Protein AF-A0A973T9I0-F1 (afdb_monomer_lite)

Radius of gyration: 31.75 Å; chains: 1; bounding box: 89×71×100 Å

Foldseek 3Di:
DDDDDDDDDDDPPPPPPPPPVPPPPPDDDVVLVLLLLLQLQLQVLLLVLVPHDLVVSLVSSVVSCVVSVHDDDDSVVSSVQSVCSNVSHGDRPDLVSNLVNCVVPNGNDDVSNVVSVVVVVVVVPDDPPPPDDDPVPPPDDPPPPPDDPPPPPCPDDPDDDDDDDDDDDDDDDDDDDDDDDDDDDDDDDDDDDD

Sequence (194 aa):
MSTDAGSLNQASGERLDMDPAQLDPGATDPAADEKVRLQLAIFEVTRDADGKGLGEIRDMLLAAFARHAVQPPPGTWVESVASSAFYGEPYIVDLSAAVAADAIVPAPNGEVRERLASHRQLQQEKLPAGIFPAPADWNLPGSEASRGSTRILSLARWEGGTVLAVAAVVTAVVVAVLAVRISRRPAAGSGSYS

pLDDT: mean 70.86, std 24.48, range [29.06, 98.56]

Structure (mmCIF, N/CA/C/O backbone):
data_AF-A0A973T9I0-F1
#
_entry.id   AF-A0A973T9I0-F1
#
loop_
_atom_site.group_PDB
_atom_site.id
_atom_site.type_symbol
_atom_site.label_atom_id
_atom_site.label_alt_id
_atom_site.label_comp_id
_atom_site.label_asym_id
_atom_site.label_entity_id
_atom_site.label_seq_id
_atom_site.pdbx_PDB_ins_code
_atom_site.Cartn_x
_atom_site.Cartn_y
_atom_site.Cartn_z
_atom_site.occupancy
_atom_site.B_iso_or_equiv
_atom_site.auth_seq_id
_atom_site.auth_comp_id
_atom_site.auth_asym_id
_atom_site.auth_atom_id
_atom_site.pdbx_PDB_model_num
ATOM 1 N N . MET A 1 1 ? 54.435 37.789 -15.805 1.00 35.38 1 MET A N 1
ATOM 2 C CA . MET A 1 1 ? 54.725 36.852 -16.911 1.00 35.38 1 MET A CA 1
ATOM 3 C C . MET A 1 1 ? 54.463 35.449 -16.383 1.00 35.38 1 MET A C 1
ATOM 5 O O . MET A 1 1 ? 54.792 35.208 -15.231 1.00 35.38 1 MET A O 1
ATOM 9 N N . SER A 1 2 ? 53.720 34.649 -17.151 1.00 39.56 2 SER A N 1
ATOM 10 C CA . SER A 1 2 ? 52.846 33.552 -16.708 1.00 39.56 2 SER A CA 1
ATOM 11 C C . SER A 1 2 ? 53.462 32.495 -15.794 1.00 39.56 2 SER A C 1
ATOM 13 O O . SER A 1 2 ? 54.568 32.019 -16.015 1.00 39.56 2 SER A O 1
ATOM 15 N N . THR A 1 3 ? 52.664 32.115 -14.800 1.00 44.94 3 THR A N 1
ATOM 16 C CA . THR A 1 3 ? 52.828 30.971 -13.907 1.00 44.94 3 THR A CA 1
ATOM 17 C C . THR A 1 3 ? 52.633 29.655 -14.654 1.00 44.94 3 THR A C 1
ATOM 19 O O . THR A 1 3 ? 51.600 29.451 -15.292 1.00 44.94 3 THR A O 1
ATOM 22 N N . ASP A 1 4 ? 53.616 28.772 -14.514 1.00 38.22 4 ASP A N 1
ATOM 23 C CA . ASP A 1 4 ? 53.556 27.353 -14.848 1.00 38.22 4 ASP A CA 1
ATOM 24 C C . ASP A 1 4 ? 52.548 26.648 -13.923 1.00 38.22 4 ASP A C 1
ATOM 26 O O . ASP A 1 4 ? 52.656 26.719 -12.697 1.00 38.22 4 ASP A O 1
ATOM 30 N N . ALA A 1 5 ? 51.547 25.992 -14.503 1.00 43.84 5 ALA A N 1
ATOM 31 C CA . ALA A 1 5 ? 50.650 25.085 -13.799 1.00 43.84 5 ALA A CA 1
ATOM 32 C C . ALA A 1 5 ? 50.192 24.004 -14.781 1.00 43.84 5 ALA A C 1
ATOM 34 O O . ALA A 1 5 ? 49.435 24.275 -15.709 1.00 43.84 5 ALA A O 1
ATOM 35 N N . GLY A 1 6 ? 50.659 22.774 -14.577 1.00 29.06 6 GLY A N 1
ATOM 36 C CA . GLY A 1 6 ? 50.385 21.671 -15.495 1.00 29.06 6 GLY A CA 1
ATOM 37 C C . GLY A 1 6 ? 50.691 20.306 -14.901 1.00 29.06 6 GLY A C 1
ATOM 38 O O . GLY A 1 6 ? 51.431 19.524 -15.481 1.00 29.06 6 GLY A O 1
ATOM 39 N N . SER A 1 7 ? 50.135 20.048 -13.718 1.00 37.91 7 SER A N 1
ATOM 40 C CA . SER A 1 7 ? 50.019 18.720 -13.112 1.00 37.91 7 SER A CA 1
ATOM 41 C C . SER A 1 7 ? 49.320 17.748 -14.072 1.00 37.91 7 SER A C 1
ATOM 43 O O . SER A 1 7 ? 48.154 17.951 -14.407 1.00 37.91 7 SER A O 1
ATOM 45 N N . LEU A 1 8 ? 50.005 16.683 -14.490 1.00 36.31 8 LEU A N 1
ATOM 46 C CA . LEU A 1 8 ? 49.388 15.500 -15.094 1.00 36.31 8 LEU A CA 1
ATOM 47 C C . LEU A 1 8 ? 49.883 14.269 -14.336 1.00 36.31 8 LEU A C 1
ATOM 49 O O . LEU A 1 8 ? 50.825 13.590 -14.737 1.00 36.31 8 LEU A O 1
ATOM 53 N N . ASN A 1 9 ? 49.231 14.001 -13.203 1.00 38.59 9 ASN A N 1
ATOM 54 C CA . ASN A 1 9 ? 49.275 12.684 -12.589 1.00 38.59 9 ASN A CA 1
ATOM 55 C C . ASN A 1 9 ? 48.572 11.689 -13.515 1.00 38.59 9 ASN A C 1
ATOM 57 O O . ASN A 1 9 ? 47.371 11.792 -13.772 1.00 38.59 9 ASN A O 1
ATOM 61 N N . GLN A 1 10 ? 49.349 10.712 -13.976 1.00 43.19 10 GLN A N 1
ATOM 62 C CA . GLN A 1 10 ? 48.865 9.403 -14.379 1.00 43.19 10 GLN A CA 1
ATOM 63 C C . GLN A 1 10 ? 47.928 8.849 -13.302 1.00 43.19 10 GLN A C 1
ATOM 65 O O . GLN A 1 10 ? 48.339 8.587 -12.175 1.00 43.19 10 GLN A O 1
ATOM 70 N N . ALA A 1 11 ? 46.679 8.619 -13.677 1.00 33.69 11 ALA A N 1
ATOM 71 C CA . ALA A 1 11 ? 45.829 7.641 -13.027 1.00 33.69 11 ALA A CA 1
ATOM 72 C C . ALA A 1 11 ? 45.145 6.858 -14.144 1.00 33.69 11 ALA A C 1
ATOM 74 O O . ALA A 1 11 ? 44.065 7.212 -14.618 1.00 33.69 11 ALA A O 1
ATOM 75 N N . SER A 1 12 ? 45.833 5.811 -14.598 1.00 42.06 12 SER A N 1
ATOM 76 C CA . SER A 1 12 ? 45.237 4.706 -15.339 1.00 42.06 12 SER A CA 1
ATOM 77 C C . SER A 1 12 ? 44.230 4.020 -14.416 1.00 42.06 12 SER A C 1
ATOM 79 O O . SER A 1 12 ? 44.552 3.069 -13.715 1.00 42.06 12 SER A O 1
ATOM 81 N N . GLY A 1 13 ? 43.023 4.573 -14.348 1.00 35.72 13 GLY A N 1
ATOM 82 C CA . GLY A 1 13 ? 41.856 3.873 -13.845 1.00 35.72 13 GLY A CA 1
ATOM 83 C C . GLY A 1 13 ? 41.290 3.072 -15.001 1.00 35.72 13 GLY A C 1
ATOM 84 O O . GLY A 1 13 ? 40.593 3.628 -15.848 1.00 35.72 13 GLY A O 1
ATOM 85 N N . GLU A 1 14 ? 41.647 1.795 -15.052 1.00 35.94 14 GLU A N 1
ATOM 86 C CA . GLU A 1 14 ? 40.997 0.775 -15.867 1.00 35.94 14 GLU A CA 1
ATOM 87 C C . GLU A 1 14 ? 39.484 0.870 -15.607 1.00 35.94 14 GLU A C 1
ATOM 89 O O . GLU A 1 14 ? 38.980 0.472 -14.555 1.00 35.94 14 GLU A O 1
ATOM 94 N N . ARG A 1 15 ? 38.750 1.522 -16.516 1.00 36.56 15 ARG A N 1
ATOM 95 C CA . ARG A 1 15 ? 37.292 1.448 -16.520 1.00 36.56 15 ARG A CA 1
ATOM 96 C C . ARG A 1 15 ? 36.981 0.051 -17.011 1.00 36.56 15 ARG A C 1
ATOM 98 O O . ARG A 1 15 ? 37.148 -0.225 -18.192 1.00 36.56 15 ARG A O 1
ATOM 105 N N . LEU A 1 16 ? 36.586 -0.818 -16.090 1.00 38.59 16 LEU A N 1
ATOM 106 C CA . LEU A 1 16 ? 35.910 -2.055 -16.437 1.00 38.59 16 LEU A CA 1
ATOM 107 C C . LEU A 1 16 ? 34.697 -1.659 -17.286 1.00 38.59 16 LEU A C 1
ATOM 109 O O . LEU A 1 16 ? 33.725 -1.109 -16.765 1.00 38.59 16 LEU A O 1
ATOM 113 N N . ASP A 1 17 ? 34.823 -1.855 -18.598 1.00 41.72 17 ASP A N 1
ATOM 114 C CA . ASP A 1 17 ? 33.715 -1.915 -19.544 1.00 41.72 17 ASP A CA 1
ATOM 115 C C . ASP A 1 17 ? 32.793 -3.024 -19.038 1.00 41.72 17 ASP A C 1
ATOM 117 O O . ASP A 1 17 ? 33.007 -4.213 -19.279 1.00 41.72 17 ASP A O 1
ATOM 121 N N . MET A 1 18 ? 31.823 -2.645 -18.211 1.00 44.91 18 MET A N 1
ATOM 122 C CA . MET A 1 18 ? 30.784 -3.556 -17.769 1.00 44.91 18 MET A CA 1
ATOM 123 C C . MET A 1 18 ? 29.826 -3.691 -18.946 1.00 44.91 18 MET A C 1
ATOM 125 O O . MET A 1 18 ? 29.048 -2.781 -19.234 1.00 44.91 18 MET A O 1
ATOM 129 N N . ASP A 1 19 ? 29.955 -4.802 -19.665 1.00 44.06 19 ASP A N 1
ATOM 130 C CA . ASP A 1 19 ? 29.064 -5.174 -20.754 1.00 44.06 19 ASP A CA 1
ATOM 131 C C . ASP A 1 19 ? 27.613 -5.208 -20.224 1.00 44.06 19 ASP A C 1
ATOM 133 O O . ASP A 1 19 ? 27.310 -6.008 -19.331 1.00 44.06 19 ASP A O 1
ATOM 137 N N . PRO A 1 20 ? 26.695 -4.360 -20.726 1.00 49.72 20 PRO A N 1
ATOM 138 C CA . PRO A 1 20 ? 25.297 -4.363 -20.297 1.00 49.72 20 PRO A CA 1
ATOM 139 C C . PRO A 1 20 ? 24.577 -5.683 -20.622 1.00 49.72 20 PRO A C 1
ATOM 141 O O . PRO A 1 20 ? 23.487 -5.917 -20.103 1.00 49.72 20 PRO A O 1
ATOM 144 N N . ALA A 1 21 ? 25.180 -6.567 -21.427 1.00 46.91 21 ALA A N 1
ATOM 145 C CA . ALA A 1 21 ? 24.699 -7.927 -21.654 1.00 46.91 21 ALA A CA 1
ATOM 146 C C . ALA A 1 21 ? 24.966 -8.896 -20.479 1.00 46.91 21 ALA A C 1
ATOM 148 O O . ALA A 1 21 ? 24.458 -10.016 -20.506 1.00 46.91 21 ALA A O 1
ATOM 149 N N . GLN A 1 22 ? 25.726 -8.492 -19.449 1.00 41.12 22 GLN A N 1
ATOM 150 C CA . GLN A 1 22 ? 25.970 -9.288 -18.233 1.00 41.12 22 GLN A CA 1
ATOM 151 C C . GLN A 1 22 ? 25.053 -8.945 -17.047 1.00 41.12 22 GLN A C 1
ATOM 153 O O . GLN A 1 22 ? 25.272 -9.454 -15.946 1.00 41.12 22 GLN A O 1
ATOM 158 N N . LEU A 1 23 ? 24.009 -8.126 -17.230 1.00 48.78 23 LEU A N 1
ATOM 159 C CA . LEU A 1 23 ? 22.917 -8.126 -16.256 1.00 48.78 23 LEU A CA 1
ATOM 160 C C . LEU A 1 23 ? 22.209 -9.480 -16.346 1.00 48.78 23 LEU A C 1
ATOM 162 O O . LEU A 1 23 ? 21.442 -9.718 -17.276 1.00 48.78 23 LEU A O 1
ATOM 166 N N . ASP A 1 24 ? 22.503 -10.365 -15.393 1.00 43.25 24 ASP A N 1
ATOM 167 C CA . ASP A 1 24 ? 21.808 -11.636 -15.234 1.00 43.25 24 ASP A CA 1
ATOM 168 C C . ASP A 1 24 ? 20.300 -11.354 -15.094 1.00 43.25 24 ASP A C 1
ATOM 170 O O . ASP A 1 24 ? 19.879 -10.764 -14.094 1.00 43.25 24 ASP A O 1
ATOM 174 N N . PRO A 1 25 ? 19.466 -11.740 -16.077 1.00 50.41 25 PRO A N 1
ATOM 175 C CA . PRO A 1 25 ? 18.025 -11.517 -16.016 1.00 50.41 25 PRO A CA 1
ATOM 176 C C . PRO A 1 25 ? 17.353 -12.322 -14.888 1.00 50.41 25 PRO A C 1
ATOM 178 O O . PRO A 1 25 ? 16.162 -12.136 -14.643 1.00 50.41 25 PRO A O 1
ATOM 181 N N . GLY A 1 26 ? 18.091 -13.219 -14.219 1.00 49.09 26 GLY A N 1
ATOM 182 C CA . GLY A 1 26 ? 17.667 -13.959 -13.033 1.00 49.09 26 GLY A CA 1
ATOM 183 C C . GLY A 1 26 ? 18.115 -13.361 -11.695 1.00 49.09 26 GLY A C 1
ATOM 184 O O . GLY A 1 26 ? 17.786 -13.935 -10.657 1.00 49.09 26 GLY A O 1
ATOM 185 N N . ALA A 1 27 ? 18.847 -12.241 -11.673 1.00 54.19 27 ALA A N 1
ATOM 186 C CA . ALA A 1 27 ? 19.226 -11.593 -10.421 1.00 54.19 27 ALA A CA 1
ATOM 187 C C . ALA A 1 27 ? 17.991 -10.960 -9.753 1.00 54.19 27 ALA A C 1
ATOM 189 O O . ALA A 1 27 ? 17.475 -9.939 -10.206 1.00 54.19 27 ALA A O 1
ATOM 190 N N . THR A 1 28 ? 17.514 -11.569 -8.665 1.00 60.22 28 THR A N 1
ATOM 191 C CA . THR A 1 28 ? 16.446 -11.006 -7.832 1.00 60.22 28 THR A CA 1
ATOM 192 C C . THR A 1 28 ? 16.905 -9.675 -7.240 1.00 60.22 28 THR A C 1
ATOM 194 O O . THR A 1 28 ? 17.832 -9.643 -6.431 1.00 60.22 28 THR A O 1
ATOM 197 N N . ASP A 1 29 ? 16.261 -8.576 -7.638 1.00 70.31 29 ASP A N 1
ATOM 198 C CA . ASP A 1 29 ? 16.483 -7.263 -7.035 1.00 70.31 29 ASP A CA 1
ATOM 199 C C . ASP A 1 29 ? 15.892 -7.256 -5.611 1.00 70.31 29 ASP A C 1
ATOM 201 O O . ASP A 1 29 ? 14.666 -7.289 -5.459 1.00 70.31 29 ASP A O 1
ATOM 205 N N . PRO A 1 30 ? 16.717 -7.188 -4.548 1.00 73.62 30 PRO A N 1
ATOM 206 C CA . PRO A 1 30 ? 16.213 -7.182 -3.176 1.00 73.62 30 PRO A CA 1
ATOM 207 C C . PRO A 1 30 ? 15.294 -5.983 -2.893 1.00 73.62 30 PRO A C 1
ATOM 209 O O . PRO A 1 30 ? 14.409 -6.077 -2.037 1.00 73.62 30 PRO A O 1
ATOM 212 N N . ALA A 1 31 ? 15.455 -4.872 -3.623 1.00 79.94 31 ALA A N 1
ATOM 213 C CA . ALA A 1 31 ? 14.571 -3.718 -3.508 1.00 79.94 31 ALA A CA 1
ATOM 214 C C . ALA A 1 31 ? 13.191 -3.984 -4.132 1.00 79.94 31 ALA A C 1
ATOM 216 O O . ALA A 1 31 ? 12.190 -3.433 -3.666 1.00 79.94 31 ALA A O 1
ATOM 217 N N . ALA A 1 32 ? 13.101 -4.840 -5.156 1.00 84.06 32 ALA A N 1
ATOM 218 C CA . ALA A 1 32 ? 11.825 -5.269 -5.721 1.00 84.06 32 ALA A CA 1
ATOM 219 C C . ALA A 1 32 ? 11.047 -6.134 -4.719 1.00 84.06 32 ALA A C 1
ATOM 221 O O . ALA A 1 32 ? 9.858 -5.896 -4.500 1.00 84.06 32 ALA A O 1
ATOM 222 N N . ASP A 1 33 ? 11.727 -7.054 -4.032 1.00 90.75 33 ASP A N 1
ATOM 223 C CA . ASP A 1 33 ? 11.107 -7.893 -3.002 1.00 90.75 33 ASP A CA 1
ATOM 224 C C . ASP A 1 33 ? 10.593 -7.067 -1.814 1.00 90.75 33 ASP A C 1
ATOM 226 O O . ASP A 1 33 ? 9.514 -7.332 -1.279 1.00 90.75 33 ASP A O 1
ATOM 230 N N . GLU A 1 34 ? 11.338 -6.039 -1.396 1.00 94.06 34 GLU A N 1
ATOM 231 C CA . GLU A 1 34 ? 10.881 -5.115 -0.355 1.00 94.06 34 GLU A CA 1
ATOM 232 C C . GLU A 1 34 ? 9.633 -4.337 -0.786 1.00 94.06 34 GLU A C 1
ATOM 234 O O . GLU A 1 34 ? 8.681 -4.235 -0.010 1.00 94.06 34 GLU A O 1
ATOM 239 N N . LYS A 1 35 ? 9.578 -3.858 -2.037 1.00 95.12 35 LYS A N 1
ATOM 240 C CA . LYS A 1 35 ? 8.388 -3.182 -2.578 1.00 95.12 35 LYS A CA 1
ATOM 241 C C . LYS A 1 35 ? 7.164 -4.095 -2.598 1.00 95.12 35 LYS A C 1
ATOM 243 O O . LYS A 1 35 ? 6.071 -3.626 -2.292 1.00 95.12 35 LYS A O 1
ATOM 248 N N . VAL A 1 36 ? 7.326 -5.383 -2.914 1.00 96.62 36 VAL A N 1
ATOM 249 C CA . VAL A 1 36 ? 6.223 -6.360 -2.860 1.00 96.62 36 VAL A CA 1
ATOM 250 C C . VAL A 1 36 ? 5.714 -6.520 -1.429 1.00 96.62 36 VAL A C 1
ATOM 252 O O . VAL A 1 36 ? 4.509 -6.435 -1.199 1.00 96.62 36 VAL A O 1
ATOM 255 N N . ARG A 1 37 ? 6.612 -6.682 -0.449 1.00 97.19 37 ARG A N 1
ATOM 256 C CA . ARG A 1 37 ? 6.236 -6.778 0.974 1.00 97.19 37 ARG A CA 1
ATOM 257 C C . ARG A 1 37 ? 5.547 -5.509 1.479 1.00 97.19 37 ARG A C 1
ATOM 259 O O . ARG A 1 37 ? 4.542 -5.594 2.182 1.00 97.19 37 ARG A O 1
ATOM 266 N N . LEU A 1 38 ? 6.034 -4.337 1.071 1.00 97.31 38 LEU A N 1
ATOM 267 C CA . LEU A 1 38 ? 5.397 -3.058 1.379 1.00 97.31 38 LEU A CA 1
ATOM 268 C C . LEU A 1 38 ? 3.985 -2.989 0.781 1.00 97.31 38 LEU A C 1
ATOM 270 O O . LEU A 1 38 ? 3.038 -2.610 1.467 1.00 97.31 38 LEU A O 1
ATOM 274 N N . GLN A 1 39 ? 3.822 -3.403 -0.474 1.00 97.62 39 GLN A N 1
ATOM 275 C CA . GLN A 1 39 ? 2.532 -3.393 -1.155 1.00 97.62 39 GLN A CA 1
ATOM 276 C C . GLN A 1 39 ? 1.526 -4.376 -0.539 1.00 97.62 39 GLN A C 1
ATOM 278 O O . GLN A 1 39 ? 0.344 -4.044 -0.432 1.00 97.62 39 GLN A O 1
ATOM 283 N N . LEU A 1 40 ? 1.986 -5.544 -0.079 1.00 97.75 40 LEU A N 1
ATOM 284 C CA . LEU A 1 40 ? 1.166 -6.509 0.659 1.00 97.75 40 LEU A CA 1
ATOM 285 C C . LEU A 1 40 ? 0.620 -5.914 1.956 1.00 97.75 40 LEU A C 1
ATOM 287 O O . LEU A 1 40 ? -0.581 -6.008 2.208 1.00 97.75 40 LEU A O 1
ATOM 291 N N . ALA A 1 41 ? 1.475 -5.249 2.736 1.00 97.88 41 ALA A N 1
ATOM 292 C CA . ALA A 1 41 ? 1.062 -4.579 3.965 1.00 97.88 41 ALA A CA 1
ATOM 293 C C . ALA A 1 41 ? -0.027 -3.521 3.704 1.00 97.88 41 ALA A C 1
ATOM 295 O O . ALA A 1 41 ? -1.004 -3.435 4.445 1.00 97.88 41 ALA A O 1
ATOM 296 N N . ILE A 1 42 ? 0.099 -2.751 2.617 1.00 97.75 42 ILE A N 1
ATOM 297 C CA . ILE A 1 42 ? -0.902 -1.746 2.229 1.00 97.75 42 ILE A CA 1
ATOM 298 C C . ILE A 1 42 ? -2.218 -2.407 1.813 1.00 97.75 42 ILE A C 1
ATOM 300 O O . ILE A 1 42 ? -3.282 -1.947 2.223 1.00 97.75 42 ILE A O 1
ATOM 304 N N . PHE A 1 43 ? -2.173 -3.479 1.017 1.00 97.62 43 PHE A N 1
ATOM 305 C CA . PHE A 1 43 ? -3.377 -4.203 0.594 1.00 97.62 43 PHE A CA 1
ATOM 306 C C . PHE A 1 43 ? -4.121 -4.822 1.775 1.00 97.62 43 PHE A C 1
ATOM 308 O O . PHE A 1 43 ? -5.348 -4.777 1.808 1.00 97.62 43 PHE A O 1
ATOM 315 N N . GLU A 1 44 ? -3.388 -5.386 2.736 1.00 96.50 44 GLU A N 1
ATOM 316 C CA . GLU A 1 44 ? -3.939 -5.923 3.979 1.00 96.50 44 GLU A CA 1
ATOM 317 C C . GLU A 1 44 ? -4.678 -4.839 4.763 1.00 96.50 44 GLU A C 1
ATOM 319 O O . GLU A 1 44 ? -5.873 -4.969 5.009 1.00 96.50 44 GLU A O 1
ATOM 324 N N . VAL A 1 45 ? -4.008 -3.725 5.064 1.00 97.81 45 VAL A N 1
ATOM 325 C CA . VAL A 1 45 ? -4.616 -2.672 5.884 1.00 97.81 45 VAL A CA 1
ATOM 326 C C . VAL A 1 45 ? -5.755 -1.964 5.166 1.00 97.81 45 VAL A C 1
ATOM 328 O O . VAL A 1 45 ? -6.763 -1.674 5.794 1.00 97.81 45 VAL A O 1
ATOM 331 N N . THR A 1 46 ? -5.648 -1.731 3.857 1.00 97.50 46 THR A N 1
ATOM 332 C CA . THR A 1 46 ? -6.733 -1.103 3.083 1.00 97.50 46 THR A CA 1
ATOM 333 C C . THR A 1 46 ? -8.005 -1.949 3.104 1.00 97.50 46 THR A C 1
ATOM 335 O O . THR A 1 46 ? -9.101 -1.402 3.147 1.00 97.50 46 THR A O 1
ATOM 338 N N . ARG A 1 47 ? -7.880 -3.282 3.103 1.00 95.94 47 ARG A N 1
ATOM 339 C CA . ARG A 1 47 ? -9.036 -4.183 3.213 1.00 95.94 47 ARG A CA 1
ATOM 340 C C . ARG A 1 47 ? -9.739 -4.050 4.559 1.00 95.94 47 ARG A C 1
ATOM 342 O O . ARG A 1 47 ? -10.963 -4.089 4.611 1.00 95.94 47 ARG A O 1
ATOM 349 N N . ASP A 1 48 ? -8.958 -3.878 5.617 1.00 96.44 48 ASP A N 1
ATOM 350 C CA . ASP A 1 48 ? -9.447 -3.848 6.993 1.00 96.44 48 ASP A CA 1
ATOM 351 C C . ASP A 1 48 ? -9.718 -2.413 7.495 1.00 96.44 48 ASP A C 1
ATOM 353 O O . ASP A 1 48 ? -10.056 -2.218 8.664 1.00 96.44 48 ASP A O 1
ATOM 357 N N . ALA A 1 49 ? -9.560 -1.406 6.627 1.00 96.75 49 ALA A N 1
ATOM 358 C CA . ALA A 1 49 ? -9.703 0.013 6.955 1.00 96.75 49 ALA A CA 1
ATOM 359 C C . ALA A 1 49 ? -11.163 0.485 7.043 1.00 96.75 49 ALA A C 1
ATOM 361 O O . ALA A 1 49 ? -11.415 1.574 7.562 1.00 96.75 49 ALA A O 1
ATOM 362 N N . ASP A 1 50 ? -12.126 -0.305 6.559 1.00 94.81 50 ASP A N 1
ATOM 363 C CA . ASP A 1 50 ? -13.534 0.088 6.579 1.00 94.81 50 ASP A CA 1
ATOM 364 C C . ASP A 1 50 ? -14.032 0.338 8.014 1.00 94.81 50 ASP A C 1
ATOM 366 O O . ASP A 1 50 ? -13.808 -0.448 8.939 1.00 94.81 50 ASP A O 1
ATOM 370 N N . GLY A 1 51 ? -14.678 1.488 8.211 1.00 95.12 51 GLY A N 1
ATOM 371 C CA . GLY A 1 51 ? -15.130 1.956 9.522 1.00 95.12 51 GLY A CA 1
ATOM 372 C C . GLY A 1 51 ? -14.020 2.348 10.509 1.00 95.12 51 GLY A C 1
ATOM 373 O O . GLY A 1 51 ? -14.332 2.640 11.667 1.00 95.12 51 GLY A O 1
ATOM 374 N N . LYS A 1 52 ? -12.743 2.372 10.099 1.00 98.00 52 LYS A N 1
ATOM 375 C CA . LYS A 1 52 ? -11.607 2.754 10.954 1.00 98.00 52 LYS A CA 1
ATOM 376 C C . LYS A 1 52 ? -11.285 4.243 10.852 1.00 98.00 52 LYS A C 1
ATOM 378 O O . LYS A 1 52 ? -11.427 4.868 9.805 1.00 98.00 52 LYS A O 1
ATOM 383 N N . GLY A 1 53 ? -10.816 4.830 11.954 1.00 97.75 53 GLY A N 1
ATOM 384 C CA . GLY A 1 53 ? -10.311 6.208 11.955 1.00 97.75 53 GLY A CA 1
ATOM 385 C C . GLY A 1 53 ? -8.887 6.300 11.394 1.00 97.75 53 GLY A C 1
ATOM 386 O O . GLY A 1 53 ? -8.116 5.354 11.517 1.00 97.75 53 GLY A O 1
ATOM 387 N N . LEU A 1 54 ? -8.489 7.462 10.856 1.00 97.88 54 LEU A N 1
ATOM 388 C CA . LEU A 1 54 ? -7.148 7.672 10.274 1.00 97.88 54 LEU A CA 1
ATOM 389 C C . LEU A 1 54 ? -5.994 7.276 11.210 1.00 97.88 54 LEU A C 1
ATOM 391 O O . LEU A 1 54 ? -5.044 6.629 10.777 1.00 97.88 54 LEU A O 1
ATOM 395 N N . GLY A 1 55 ? -6.087 7.630 12.497 1.00 97.75 55 GLY A N 1
ATOM 396 C CA . GLY A 1 55 ? -5.070 7.260 13.486 1.00 97.75 55 GLY A CA 1
ATOM 397 C C . GLY A 1 55 ? -4.957 5.746 13.685 1.00 97.75 55 GLY A C 1
ATOM 398 O O . GLY A 1 55 ? -3.852 5.223 13.764 1.00 97.75 55 GLY A O 1
ATOM 399 N N . GLU A 1 56 ? -6.088 5.037 13.681 1.00 98.38 56 GLU A N 1
ATOM 400 C CA . GLU A 1 56 ? -6.120 3.576 13.791 1.00 98.38 56 GLU A CA 1
ATOM 401 C C . GLU A 1 56 ? -5.549 2.917 12.530 1.00 98.38 56 GLU A C 1
ATOM 403 O O . GLU A 1 56 ? -4.718 2.020 12.632 1.00 98.38 56 GLU A O 1
ATOM 408 N N . ILE A 1 57 ? -5.907 3.419 11.343 1.00 98.56 57 ILE A N 1
ATOM 409 C CA . ILE A 1 57 ? -5.363 2.943 10.062 1.00 98.56 57 ILE A CA 1
ATOM 410 C C . ILE A 1 57 ? -3.842 3.129 10.019 1.00 98.56 57 ILE A C 1
ATOM 412 O O . ILE A 1 57 ? -3.117 2.231 9.592 1.00 98.56 57 ILE A O 1
ATOM 416 N N . ARG A 1 58 ? -3.330 4.268 10.494 1.00 98.31 58 ARG A N 1
ATOM 417 C CA . ARG A 1 58 ? -1.887 4.509 10.583 1.00 98.31 58 ARG A CA 1
ATOM 418 C C . ARG A 1 58 ? -1.196 3.496 11.493 1.00 98.31 58 ARG A C 1
ATOM 420 O O . ARG A 1 58 ? -0.163 2.945 11.115 1.00 98.31 58 ARG A O 1
ATOM 427 N N . ASP A 1 59 ? -1.756 3.233 12.668 1.00 98.25 59 ASP A N 1
ATOM 428 C CA . ASP A 1 59 ? -1.183 2.272 13.611 1.00 98.25 59 ASP A CA 1
ATOM 429 C C . ASP A 1 59 ? -1.235 0.841 13.037 1.00 98.25 59 ASP A C 1
ATOM 431 O O . ASP A 1 59 ? -0.270 0.080 13.159 1.00 98.25 59 ASP A O 1
ATOM 435 N N . MET A 1 60 ? -2.308 0.499 12.312 1.00 98.38 60 MET A N 1
ATOM 436 C CA . MET A 1 60 ? -2.426 -0.750 11.553 1.00 98.38 60 MET A CA 1
ATOM 437 C C . MET A 1 60 ? -1.361 -0.867 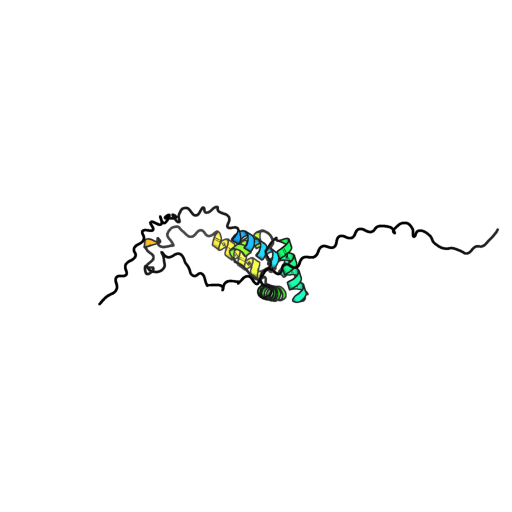10.454 1.00 98.38 60 MET A C 1
ATOM 439 O O . MET A 1 60 ? -0.764 -1.937 10.321 1.00 98.38 60 MET A O 1
ATOM 443 N N . LEU A 1 61 ? -1.078 0.208 9.706 1.00 98.19 61 LEU A N 1
ATOM 444 C CA . LEU A 1 61 ? -0.013 0.251 8.693 1.00 98.19 61 LEU A CA 1
ATOM 445 C C . LEU A 1 61 ? 1.359 -0.004 9.313 1.00 98.19 61 LEU A C 1
ATOM 447 O O . LEU A 1 61 ? 2.084 -0.873 8.836 1.00 98.19 61 LEU A O 1
ATOM 451 N N . LEU A 1 62 ? 1.703 0.687 10.402 1.00 98.06 62 LEU A N 1
ATOM 452 C CA . LEU A 1 62 ? 2.984 0.488 11.087 1.00 98.06 62 LEU A CA 1
ATOM 453 C C . LEU A 1 62 ? 3.133 -0.948 11.606 1.00 98.06 62 LEU A C 1
ATOM 455 O O . LEU A 1 62 ? 4.190 -1.564 11.445 1.00 98.06 62 LEU A O 1
ATOM 459 N N . ALA A 1 63 ? 2.062 -1.509 12.173 1.00 98.12 63 ALA A N 1
ATOM 460 C CA . ALA A 1 63 ? 2.041 -2.900 12.604 1.00 98.12 63 ALA A CA 1
ATOM 461 C C . ALA A 1 63 ? 2.183 -3.873 11.419 1.00 98.12 63 ALA A C 1
ATOM 463 O O . ALA A 1 63 ? 2.884 -4.877 11.539 1.00 98.12 63 ALA A O 1
ATOM 464 N N . ALA A 1 64 ? 1.546 -3.593 10.279 1.00 97.44 64 ALA A N 1
ATOM 465 C CA . ALA A 1 64 ? 1.655 -4.409 9.072 1.00 97.44 64 ALA A CA 1
ATOM 466 C C . ALA A 1 64 ? 3.068 -4.353 8.474 1.00 97.44 64 ALA A C 1
ATOM 468 O O . ALA A 1 64 ? 3.633 -5.400 8.167 1.00 97.44 64 ALA A O 1
ATOM 469 N N . PHE A 1 65 ? 3.688 -3.173 8.391 1.00 97.12 65 PHE A N 1
ATOM 470 C CA . PHE A 1 65 ? 5.073 -3.038 7.926 1.00 97.12 65 PHE A CA 1
ATOM 471 C C . PHE A 1 65 ? 6.037 -3.867 8.782 1.00 97.12 65 PHE A C 1
ATOM 473 O O . PHE A 1 65 ? 6.864 -4.594 8.236 1.00 97.12 65 PHE A O 1
ATOM 480 N N . ALA A 1 66 ? 5.866 -3.857 10.107 1.00 97.00 66 ALA A N 1
ATOM 481 C CA . ALA A 1 66 ? 6.656 -4.696 11.003 1.00 97.00 66 ALA A CA 1
ATOM 482 C C . ALA A 1 66 ? 6.433 -6.204 10.762 1.00 97.00 66 ALA A C 1
ATOM 484 O O . ALA A 1 66 ? 7.401 -6.962 10.724 1.00 97.00 66 ALA A O 1
ATOM 485 N N . ARG A 1 67 ? 5.181 -6.649 10.552 1.00 96.94 67 ARG A N 1
ATOM 486 C CA . ARG A 1 67 ? 4.862 -8.060 10.240 1.00 96.94 67 ARG A CA 1
ATOM 487 C C . ARG A 1 67 ? 5.499 -8.532 8.935 1.00 96.94 67 ARG A C 1
ATOM 489 O O . ARG A 1 67 ? 5.972 -9.661 8.864 1.00 96.94 67 ARG A O 1
ATOM 496 N N . HIS A 1 68 ? 5.530 -7.663 7.928 1.00 95.25 68 HIS A N 1
ATOM 497 C CA . HIS A 1 68 ? 6.117 -7.944 6.615 1.00 95.25 68 HIS A CA 1
ATOM 498 C C . HIS A 1 68 ? 7.626 -7.647 6.552 1.00 95.25 68 HIS A C 1
ATOM 500 O O . HIS A 1 68 ? 8.206 -7.669 5.468 1.00 95.25 68 HIS A O 1
ATOM 506 N N . ALA A 1 69 ? 8.277 -7.387 7.695 1.00 95.38 69 ALA A N 1
ATOM 507 C CA . ALA A 1 69 ? 9.704 -7.062 7.790 1.00 95.38 69 ALA A CA 1
ATOM 508 C C . ALA A 1 69 ? 10.134 -5.932 6.830 1.00 95.38 69 ALA A C 1
ATOM 510 O O . ALA A 1 69 ? 11.188 -5.996 6.194 1.00 95.38 69 ALA A O 1
ATOM 511 N N . VAL A 1 70 ? 9.290 -4.907 6.707 1.00 94.19 70 VAL A N 1
ATOM 512 C CA . VAL A 1 70 ? 9.547 -3.697 5.924 1.00 94.19 70 VAL A CA 1
ATOM 513 C C . VAL A 1 70 ? 10.008 -2.598 6.869 1.00 94.19 70 VAL A C 1
ATOM 515 O O . VAL A 1 70 ? 9.396 -2.376 7.918 1.00 94.19 70 VAL A O 1
ATOM 518 N N . GLN A 1 71 ? 11.078 -1.892 6.504 1.00 91.25 71 GLN A N 1
ATOM 519 C CA . GLN A 1 71 ? 11.513 -0.735 7.275 1.00 91.25 71 GLN A CA 1
ATOM 520 C C . GLN A 1 71 ? 10.408 0.336 7.221 1.00 91.25 71 GLN A C 1
ATOM 522 O O . GLN A 1 71 ? 9.988 0.706 6.123 1.00 91.25 71 GLN A O 1
ATOM 527 N N . PRO A 1 72 ? 9.916 0.850 8.366 1.00 88.12 72 PRO A N 1
ATOM 528 C CA . PRO A 1 72 ? 8.844 1.835 8.376 1.00 88.12 72 PRO A CA 1
ATOM 529 C C . PRO A 1 72 ? 9.212 3.065 7.531 1.00 88.12 72 PRO A C 1
ATOM 531 O O . PRO A 1 72 ? 10.229 3.713 7.812 1.00 88.12 72 PRO A O 1
ATOM 534 N N . PRO A 1 73 ? 8.390 3.405 6.520 1.00 93.38 73 PRO A N 1
ATOM 535 C CA . PRO A 1 73 ? 8.574 4.615 5.731 1.00 93.38 73 PRO A CA 1
ATOM 536 C C . PRO A 1 73 ? 8.422 5.888 6.583 1.00 93.38 73 PRO A C 1
ATOM 538 O O . PRO A 1 73 ? 7.908 5.831 7.705 1.00 93.38 73 PRO A O 1
ATOM 541 N N . PRO A 1 74 ? 8.816 7.065 6.060 1.00 96.12 74 PRO A N 1
ATOM 542 C CA . PRO A 1 74 ? 8.622 8.334 6.755 1.00 96.12 74 PRO A CA 1
ATOM 543 C C . PRO A 1 74 ? 7.163 8.539 7.173 1.00 96.12 74 PRO A C 1
ATOM 545 O O . PRO A 1 74 ? 6.252 8.302 6.381 1.00 96.12 74 PRO A O 1
ATOM 548 N N . GLY A 1 75 ? 6.934 9.040 8.391 1.00 94.50 75 GLY A N 1
ATOM 549 C CA . GLY A 1 75 ? 5.583 9.177 8.948 1.00 94.50 75 GLY A CA 1
ATOM 550 C C . GLY A 1 75 ? 4.623 9.957 8.046 1.00 94.50 75 GLY A C 1
ATOM 551 O O . GLY A 1 75 ? 3.498 9.526 7.841 1.00 94.50 75 GLY A O 1
ATOM 552 N N . THR A 1 76 ? 5.084 11.036 7.408 1.00 95.69 76 THR A N 1
ATOM 553 C CA . THR A 1 76 ? 4.279 11.831 6.459 1.00 95.69 76 THR A CA 1
ATOM 554 C C . THR A 1 76 ? 3.798 11.033 5.245 1.00 95.69 76 THR A C 1
ATOM 556 O O . THR A 1 76 ? 2.698 11.263 4.741 1.00 95.69 76 THR A O 1
ATOM 559 N N . TRP A 1 77 ? 4.600 10.073 4.781 1.00 97.25 77 TRP A N 1
ATOM 560 C CA . TRP A 1 77 ? 4.193 9.152 3.728 1.00 97.25 77 TRP A CA 1
ATOM 561 C C . TRP A 1 77 ? 3.150 8.161 4.250 1.00 97.25 77 TRP A C 1
ATOM 563 O O . TRP A 1 77 ? 2.134 7.952 3.593 1.00 97.25 77 TRP A O 1
ATOM 573 N N . VAL A 1 78 ? 3.333 7.627 5.464 1.00 97.88 78 VAL A N 1
ATOM 574 C CA . VAL A 1 78 ? 2.354 6.724 6.096 1.00 97.88 78 VAL A CA 1
ATOM 575 C C . VAL A 1 78 ? 1.000 7.412 6.288 1.00 97.88 78 VAL A C 1
ATOM 577 O O . VAL A 1 78 ? -0.021 6.794 6.018 1.00 97.88 78 VAL A O 1
ATOM 580 N N . GLU A 1 79 ? 0.970 8.695 6.661 1.00 97.69 79 GLU A N 1
ATOM 581 C CA . GLU A 1 79 ? -0.276 9.478 6.738 1.00 97.69 79 GLU A CA 1
ATOM 582 C C . GLU A 1 79 ? -0.984 9.570 5.370 1.00 97.69 79 GLU A C 1
ATOM 584 O O . GLU A 1 79 ? -2.208 9.488 5.285 1.00 97.69 79 GLU A O 1
ATOM 589 N N . SER A 1 80 ? -0.222 9.681 4.276 1.00 97.44 80 SER A N 1
ATOM 590 C CA . SER A 1 80 ? -0.778 9.715 2.912 1.00 97.44 80 SER A CA 1
ATOM 591 C C . SER A 1 80 ? -1.380 8.363 2.510 1.00 97.44 80 SER A C 1
ATOM 593 O O . SER A 1 80 ? -2.459 8.303 1.913 1.00 97.44 80 SER A O 1
ATOM 595 N N . VAL A 1 81 ? -0.714 7.266 2.881 1.00 97.75 81 VAL A N 1
ATOM 596 C CA . VAL A 1 81 ? -1.231 5.905 2.680 1.00 97.75 81 VAL A CA 1
ATOM 597 C C . VAL A 1 81 ? -2.466 5.656 3.540 1.00 97.75 81 VAL A C 1
ATOM 599 O O . VAL A 1 81 ? -3.447 5.116 3.038 1.00 97.75 81 VAL A O 1
ATOM 602 N N . ALA A 1 82 ? -2.456 6.095 4.800 1.00 98.00 82 ALA A N 1
ATOM 603 C CA . ALA A 1 82 ? -3.597 5.976 5.702 1.00 98.00 82 ALA A CA 1
ATOM 604 C C . ALA A 1 82 ? -4.814 6.738 5.168 1.00 98.00 82 ALA A C 1
ATOM 606 O O . ALA A 1 82 ? -5.920 6.206 5.180 1.00 98.00 82 ALA A O 1
ATOM 607 N N . SER A 1 83 ? -4.603 7.946 4.637 1.00 98.00 83 SER A N 1
ATOM 608 C CA . SER A 1 83 ? -5.648 8.727 3.970 1.00 98.00 83 SER A CA 1
ATOM 609 C C . SER A 1 83 ? -6.235 7.986 2.766 1.00 98.00 83 SER A C 1
ATOM 611 O O . SER A 1 83 ? -7.450 7.902 2.636 1.00 98.00 83 SER A O 1
ATOM 613 N N . SER A 1 84 ? -5.394 7.381 1.921 1.00 96.81 84 SER A N 1
ATOM 614 C CA . SER A 1 84 ? -5.869 6.604 0.763 1.00 96.81 84 SER A CA 1
ATOM 615 C C . SER A 1 84 ? -6.704 5.395 1.210 1.00 96.81 84 SER A C 1
ATOM 617 O O . SER A 1 84 ? -7.833 5.206 0.755 1.00 96.81 84 SER A O 1
ATOM 619 N N . ALA A 1 85 ? -6.192 4.637 2.185 1.00 96.94 85 ALA A N 1
ATOM 620 C CA . ALA A 1 85 ? -6.870 3.469 2.740 1.00 96.94 85 ALA A CA 1
ATOM 621 C C . ALA A 1 85 ? -8.200 3.822 3.425 1.00 96.94 85 ALA A C 1
ATOM 623 O O . ALA A 1 85 ? -9.156 3.060 3.323 1.00 96.94 85 ALA A O 1
ATOM 624 N N . PHE A 1 86 ? -8.292 4.993 4.061 1.00 97.25 86 PHE A N 1
ATOM 625 C CA . PHE A 1 86 ? -9.531 5.508 4.648 1.00 97.25 86 PHE A CA 1
ATOM 626 C C . PHE A 1 86 ? -10.643 5.712 3.607 1.00 97.25 86 PHE A C 1
ATOM 628 O O . PHE A 1 86 ? -11.814 5.529 3.924 1.00 97.25 86 PHE A O 1
ATOM 635 N N . TYR A 1 87 ? -10.289 6.033 2.359 1.00 94.44 87 TYR A N 1
ATOM 636 C CA . TYR A 1 87 ? -11.237 6.115 1.242 1.00 94.44 87 TYR A CA 1
ATOM 637 C C . TYR A 1 87 ? -11.420 4.782 0.493 1.00 94.44 87 TYR A C 1
ATOM 639 O O . TYR A 1 87 ? -12.071 4.750 -0.548 1.00 94.44 87 TYR A O 1
ATOM 647 N N . GLY A 1 88 ? -10.873 3.674 1.006 1.00 93.25 88 GLY A N 1
ATOM 648 C CA . GLY A 1 88 ? -10.973 2.351 0.379 1.00 93.25 88 GLY A CA 1
ATOM 649 C C . GLY A 1 88 ? -10.058 2.156 -0.837 1.00 93.25 88 GLY A C 1
ATOM 650 O O . GLY A 1 88 ? -10.187 1.164 -1.566 1.00 93.25 88 GLY A O 1
ATOM 651 N N . GLU A 1 89 ? -9.114 3.072 -1.062 1.00 93.94 89 GLU A N 1
ATOM 652 C CA . GLU A 1 89 ? -8.170 3.009 -2.173 1.00 93.94 89 GLU A CA 1
ATOM 653 C C . GLU A 1 89 ? -6.768 2.619 -1.684 1.00 93.94 89 GLU A C 1
ATOM 655 O O . GLU A 1 89 ? -6.154 3.340 -0.891 1.00 93.94 89 GLU A O 1
ATOM 660 N N . PRO A 1 90 ? -6.202 1.491 -2.151 1.00 94.94 90 PRO A N 1
ATOM 661 C CA . PRO A 1 90 ? -4.853 1.126 -1.766 1.00 94.94 90 PRO A CA 1
ATOM 662 C C . PRO A 1 90 ? -3.853 2.037 -2.465 1.00 94.94 90 PRO A C 1
ATOM 664 O O . PRO A 1 90 ? -3.871 2.196 -3.687 1.00 94.94 90 PRO A O 1
ATOM 667 N N . TYR A 1 91 ? -2.904 2.561 -1.699 1.00 96.00 91 TYR A N 1
ATOM 668 C CA . TYR A 1 91 ? -1.760 3.251 -2.275 1.00 96.00 91 TYR A CA 1
ATOM 669 C C . TYR A 1 91 ? -0.908 2.263 -3.094 1.00 96.00 91 TYR A C 1
ATOM 671 O O . TYR A 1 91 ? -0.518 1.200 -2.601 1.00 96.00 91 TYR A O 1
ATOM 679 N N . ILE A 1 92 ? -0.612 2.607 -4.349 1.00 95.75 92 ILE A N 1
ATOM 680 C CA . ILE A 1 92 ? 0.211 1.786 -5.246 1.00 95.75 92 ILE A CA 1
ATOM 681 C C . ILE A 1 92 ? 1.650 2.300 -5.211 1.00 95.75 92 ILE A C 1
ATOM 683 O O . ILE A 1 92 ? 1.940 3.392 -5.694 1.00 95.75 92 ILE A O 1
ATOM 687 N N . VAL A 1 93 ? 2.552 1.508 -4.632 1.00 93.88 93 VAL A N 1
ATOM 688 C CA . VAL A 1 93 ? 3.987 1.817 -4.525 1.00 93.88 93 VAL A CA 1
ATOM 689 C C . VAL A 1 93 ? 4.658 1.722 -5.891 1.00 93.88 93 VAL A C 1
ATOM 691 O O . VAL A 1 93 ? 5.406 2.609 -6.293 1.00 93.88 93 VAL A O 1
ATOM 694 N N . ASP A 1 94 ? 4.396 0.619 -6.582 1.00 92.94 94 ASP A N 1
ATOM 695 C CA . ASP A 1 94 ? 4.908 0.298 -7.906 1.00 92.94 94 ASP A CA 1
ATOM 696 C C . ASP A 1 94 ? 3.930 -0.679 -8.572 1.00 92.94 94 ASP A C 1
ATOM 698 O O . ASP A 1 94 ? 3.390 -1.567 -7.909 1.00 92.94 94 ASP A O 1
ATOM 702 N N . LEU A 1 95 ? 3.678 -0.520 -9.874 1.00 91.62 95 LEU A N 1
ATOM 703 C CA . LEU A 1 95 ? 2.704 -1.360 -10.580 1.00 91.62 95 LEU A CA 1
ATOM 704 C C . LEU A 1 95 ? 3.136 -2.827 -10.644 1.00 91.62 95 LEU A C 1
ATOM 706 O O . LEU A 1 95 ? 2.298 -3.710 -10.479 1.00 91.62 95 LEU A O 1
ATOM 710 N N . SER A 1 96 ? 4.426 -3.107 -10.833 1.00 91.06 96 SER A N 1
ATOM 711 C CA . SER A 1 96 ? 4.932 -4.482 -10.873 1.00 91.06 96 SER A CA 1
ATOM 712 C C . SER A 1 96 ? 4.846 -5.125 -9.491 1.00 91.06 96 SER A C 1
ATOM 714 O O . SER A 1 96 ? 4.392 -6.263 -9.372 1.00 91.06 96 SER A O 1
ATOM 716 N N . ALA A 1 97 ? 5.185 -4.371 -8.439 1.00 94.12 97 ALA A N 1
ATOM 717 C CA . ALA A 1 97 ? 5.023 -4.833 -7.062 1.00 94.12 97 ALA A CA 1
ATOM 718 C C . ALA A 1 97 ? 3.549 -5.088 -6.701 1.00 94.12 97 ALA A C 1
ATOM 720 O O . ALA A 1 97 ? 3.247 -6.072 -6.033 1.00 94.12 97 ALA A O 1
ATOM 721 N N . ALA A 1 98 ? 2.621 -4.252 -7.178 1.00 94.75 98 ALA A N 1
ATOM 722 C CA . ALA A 1 98 ? 1.182 -4.437 -6.988 1.00 94.75 98 ALA A CA 1
ATOM 723 C C . ALA A 1 98 ? 0.626 -5.652 -7.727 1.00 94.75 98 ALA A C 1
ATOM 725 O O . ALA A 1 98 ? -0.165 -6.391 -7.146 1.00 94.75 98 ALA A O 1
ATOM 726 N N . VAL A 1 99 ? 1.071 -5.914 -8.959 1.00 94.00 99 VAL A N 1
ATOM 727 C CA . VAL A 1 99 ? 0.699 -7.137 -9.690 1.00 94.00 99 VAL A CA 1
ATOM 728 C C . VAL A 1 99 ? 1.222 -8.388 -8.978 1.00 94.00 99 VAL A C 1
ATOM 730 O O . VAL A 1 99 ? 0.493 -9.376 -8.872 1.00 94.00 99 VAL A O 1
ATOM 733 N N . ALA A 1 100 ? 2.459 -8.349 -8.473 1.00 93.75 100 ALA A N 1
ATOM 734 C CA . ALA A 1 100 ? 3.041 -9.448 -7.706 1.00 93.75 100 ALA A CA 1
ATOM 735 C C . ALA A 1 100 ? 2.322 -9.656 -6.361 1.00 93.75 100 ALA A C 1
ATOM 737 O O . ALA A 1 100 ? 2.010 -10.789 -6.003 1.00 93.75 100 ALA A O 1
ATOM 738 N N . ALA A 1 101 ? 1.992 -8.576 -5.647 1.00 94.75 101 ALA A N 1
ATOM 739 C CA . ALA A 1 101 ? 1.222 -8.637 -4.409 1.00 94.75 101 ALA A CA 1
ATOM 740 C C . ALA A 1 101 ? -0.192 -9.199 -4.639 1.00 94.75 101 ALA A C 1
ATOM 742 O O . ALA A 1 101 ? -0.615 -10.067 -3.880 1.00 94.75 101 ALA A O 1
ATOM 743 N N . ASP A 1 102 ? -0.885 -8.78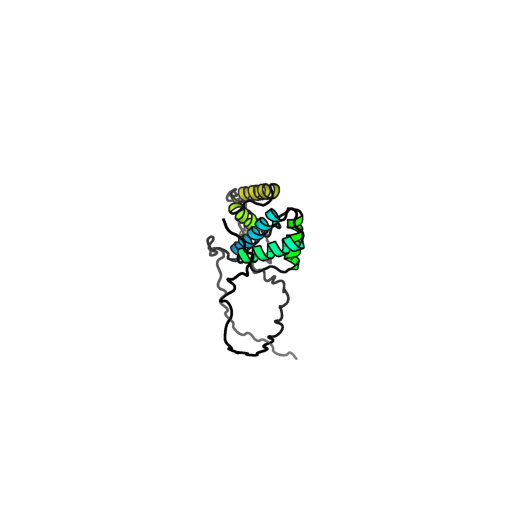2 -5.709 1.00 94.62 102 ASP A N 1
ATOM 744 C CA . ASP A 1 102 ? -2.218 -9.288 -6.088 1.00 94.62 102 ASP A CA 1
ATOM 745 C C . ASP A 1 102 ? -2.224 -10.799 -6.368 1.00 94.62 102 ASP A C 1
ATOM 747 O O . ASP A 1 102 ? -3.205 -11.483 -6.083 1.00 94.62 102 ASP A O 1
ATOM 751 N N . ALA A 1 103 ? -1.113 -11.341 -6.878 1.00 92.38 103 ALA A N 1
ATOM 752 C CA . ALA A 1 103 ? -0.962 -12.779 -7.092 1.00 92.38 103 ALA A CA 1
ATOM 753 C C . ALA A 1 103 ? -0.847 -13.583 -5.780 1.00 92.38 103 ALA A C 1
ATOM 755 O O . ALA A 1 103 ? -1.104 -14.786 -5.783 1.00 92.38 103 ALA A O 1
ATOM 756 N N . ILE A 1 104 ? -0.463 -12.938 -4.673 1.00 93.44 104 ILE A N 1
ATOM 757 C CA . ILE A 1 104 ? -0.331 -13.561 -3.348 1.00 93.44 104 ILE A CA 1
ATOM 758 C C . ILE A 1 104 ? -1.608 -13.337 -2.535 1.00 93.44 104 ILE A C 1
ATOM 760 O O . ILE A 1 104 ? -2.180 -14.280 -1.990 1.00 93.44 104 ILE A O 1
ATOM 764 N N . VAL A 1 105 ? -2.061 -12.085 -2.453 1.00 90.38 105 VAL A N 1
ATOM 765 C CA . VAL A 1 105 ? -3.290 -11.688 -1.769 1.00 90.38 105 VAL A CA 1
ATOM 766 C C . VAL A 1 105 ? -4.089 -10.779 -2.702 1.00 90.38 105 VAL A C 1
ATOM 768 O O . VAL A 1 105 ? -3.566 -9.739 -3.099 1.00 90.38 105 VAL A O 1
ATOM 771 N N . PRO A 1 106 ? -5.367 -11.090 -2.989 1.00 91.69 106 PRO A N 1
ATOM 772 C CA . PRO A 1 106 ? -6.176 -10.279 -3.890 1.00 91.69 106 PRO A CA 1
ATOM 773 C C . PRO A 1 106 ? -6.223 -8.806 -3.475 1.00 91.69 106 PRO A C 1
ATOM 775 O O . PRO A 1 106 ? -6.419 -8.496 -2.291 1.00 91.69 106 PRO A O 1
ATOM 778 N N . ALA A 1 107 ? -6.127 -7.904 -4.455 1.00 92.12 107 ALA A N 1
ATOM 779 C CA . ALA A 1 107 ? -6.274 -6.471 -4.229 1.00 92.12 107 ALA A CA 1
ATOM 780 C C . ALA A 1 107 ? -7.581 -6.150 -3.465 1.00 92.12 107 ALA A C 1
ATOM 782 O O . ALA A 1 107 ? -8.608 -6.819 -3.682 1.00 92.12 107 ALA A O 1
ATOM 783 N N . PRO A 1 108 ? -7.551 -5.154 -2.556 1.00 90.19 108 PRO A N 1
ATOM 784 C CA . PRO A 1 108 ? -8.624 -4.904 -1.593 1.00 90.19 108 PRO A CA 1
ATOM 785 C C . PRO A 1 108 ? -9.937 -4.452 -2.241 1.00 90.19 108 PRO A C 1
ATOM 787 O O . PRO A 1 108 ? -10.997 -4.727 -1.688 1.00 90.19 108 PRO A O 1
ATOM 790 N N . ASN A 1 109 ? -9.893 -3.840 -3.429 1.00 89.25 109 ASN A N 1
ATOM 791 C CA . ASN A 1 109 ? -11.081 -3.439 -4.180 1.00 89.25 109 ASN A CA 1
ATOM 792 C C . ASN A 1 109 ? -11.090 -4.026 -5.610 1.00 89.25 109 ASN A C 1
ATOM 794 O O . ASN A 1 109 ? -10.065 -4.476 -6.133 1.00 89.25 109 ASN A O 1
ATOM 798 N N . GLY A 1 110 ? -12.282 -4.087 -6.218 1.00 88.12 110 GLY A N 1
ATOM 799 C CA . GLY A 1 110 ? -12.492 -4.718 -7.526 1.00 88.12 110 GLY A CA 1
ATOM 800 C C . GLY A 1 110 ? -11.866 -3.949 -8.691 1.00 88.12 110 GLY A C 1
ATOM 801 O O . GLY A 1 110 ? -11.286 -4.567 -9.579 1.00 88.12 110 GLY A O 1
ATOM 802 N N . GLU A 1 111 ? -11.912 -2.617 -8.649 1.00 88.50 111 GLU A N 1
ATOM 803 C CA . GLU A 1 111 ? -11.371 -1.750 -9.704 1.00 88.50 111 GLU A CA 1
ATOM 804 C C . GLU A 1 111 ? -9.845 -1.863 -9.813 1.00 88.50 111 GLU A C 1
ATOM 806 O O . GLU A 1 111 ? -9.295 -2.027 -10.903 1.00 88.50 111 GLU A O 1
ATOM 811 N N . VAL A 1 112 ? -9.137 -1.860 -8.677 1.00 90.19 112 VAL A N 1
ATOM 812 C CA . VAL A 1 112 ? -7.686 -2.081 -8.648 1.00 90.19 112 VAL A CA 1
ATOM 813 C C . VAL A 1 112 ? -7.360 -3.477 -9.162 1.00 90.19 112 VAL A C 1
ATOM 815 O O . VAL A 1 112 ? -6.421 -3.628 -9.938 1.00 90.19 112 VAL A O 1
ATOM 818 N N . ARG A 1 113 ? -8.149 -4.496 -8.808 1.00 90.62 113 ARG A N 1
ATOM 819 C CA . ARG A 1 113 ? -7.936 -5.860 -9.309 1.00 90.62 113 ARG A CA 1
ATOM 820 C C . ARG A 1 113 ? -8.051 -5.940 -10.830 1.00 90.62 113 ARG A C 1
ATOM 822 O O . ARG A 1 113 ? -7.199 -6.550 -11.470 1.00 90.62 113 ARG A O 1
ATOM 829 N N . GLU A 1 114 ? -9.063 -5.309 -11.415 1.00 92.19 114 GLU A N 1
ATOM 830 C CA . GLU A 1 114 ? -9.249 -5.260 -12.870 1.00 92.19 114 GLU A CA 1
ATOM 831 C C . GLU A 1 114 ? -8.096 -4.521 -13.565 1.00 92.19 114 GLU A C 1
ATOM 833 O O . GLU A 1 114 ? -7.534 -5.002 -14.558 1.00 92.19 114 GLU A O 1
ATOM 838 N N . ARG A 1 115 ? -7.664 -3.394 -12.991 1.00 89.81 115 ARG A N 1
ATOM 839 C CA . ARG A 1 115 ? -6.507 -2.640 -13.482 1.00 89.81 115 ARG A CA 1
ATOM 840 C C . ARG A 1 115 ? -5.219 -3.469 -13.444 1.00 89.81 115 ARG A C 1
ATOM 842 O O . ARG A 1 115 ? -4.457 -3.461 -14.411 1.00 89.81 115 ARG A O 1
ATOM 849 N N . LEU A 1 116 ? -4.968 -4.195 -12.355 1.00 92.31 116 LEU A N 1
ATOM 850 C CA . LEU A 1 116 ? -3.785 -5.050 -12.214 1.00 92.31 116 LEU A CA 1
ATOM 851 C C . LEU A 1 116 ? -3.852 -6.279 -13.130 1.00 92.31 116 LEU A C 1
ATOM 853 O O . LEU A 1 116 ? -2.832 -6.668 -13.699 1.00 92.31 116 LEU A O 1
ATOM 857 N N . ALA A 1 117 ? -5.038 -6.854 -13.340 1.00 90.62 117 ALA A N 1
ATOM 858 C CA . ALA A 1 117 ? -5.241 -7.934 -14.302 1.00 90.62 117 ALA A CA 1
ATOM 859 C C . ALA A 1 117 ? -4.923 -7.483 -15.736 1.00 90.62 117 ALA A C 1
ATOM 861 O O . ALA A 1 117 ? -4.206 -8.184 -16.451 1.00 90.62 117 ALA A O 1
ATOM 862 N N . SER A 1 118 ? -5.367 -6.282 -16.116 1.00 87.75 118 SER A N 1
ATOM 863 C CA . SER A 1 118 ? -5.039 -5.672 -17.411 1.00 87.75 118 SER A CA 1
ATOM 864 C C . SER A 1 118 ? -3.526 -5.493 -17.576 1.00 87.75 118 SER A C 1
ATOM 866 O O . SER A 1 118 ? -2.956 -5.830 -18.610 1.00 87.75 118 SER A O 1
ATOM 868 N N . HIS A 1 119 ? -2.839 -5.035 -16.527 1.00 87.69 119 HIS A N 1
ATOM 869 C CA . HIS A 1 119 ? -1.385 -4.880 -16.552 1.00 87.69 119 HIS A CA 1
ATOM 870 C C . HIS A 1 119 ? -0.646 -6.221 -16.677 1.00 87.69 119 HIS A C 1
ATOM 872 O O . HIS A 1 119 ? 0.331 -6.329 -17.416 1.00 87.69 119 HIS A O 1
ATOM 878 N N . ARG A 1 120 ? -1.127 -7.266 -15.991 1.00 86.25 120 ARG A N 1
ATOM 879 C CA . ARG A 1 120 ? -0.585 -8.626 -16.110 1.00 86.25 120 ARG A CA 1
ATOM 880 C C . ARG A 1 120 ? -0.705 -9.150 -17.542 1.00 86.25 120 ARG A C 1
ATOM 882 O O . ARG A 1 120 ? 0.233 -9.768 -18.034 1.00 86.25 120 ARG A O 1
ATOM 889 N N . GLN A 1 121 ? -1.826 -8.885 -18.212 1.00 85.94 121 GLN A N 1
ATOM 890 C CA . GLN A 1 121 ? -2.015 -9.267 -19.610 1.00 85.94 121 GLN A CA 1
ATOM 891 C C . GLN A 1 121 ? -0.991 -8.573 -20.519 1.00 85.94 121 GLN A C 1
ATOM 893 O O . GLN A 1 121 ? -0.314 -9.244 -21.293 1.00 85.94 121 GLN A O 1
ATOM 898 N N . LEU A 1 122 ? -0.788 -7.263 -20.352 1.00 84.62 122 LEU A N 1
ATOM 899 C CA . LEU A 1 122 ? 0.205 -6.508 -21.126 1.00 84.62 122 LEU A CA 1
ATOM 900 C C . LEU A 1 122 ? 1.643 -7.003 -20.907 1.00 84.62 122 LEU A C 1
ATOM 902 O O . LEU A 1 122 ? 2.447 -6.983 -21.831 1.00 84.62 122 LEU A O 1
ATOM 906 N N . GLN A 1 123 ? 1.977 -7.477 -19.703 1.00 79.25 123 GLN A N 1
ATOM 907 C CA . GLN A 1 123 ? 3.286 -8.085 -19.433 1.00 79.25 123 GLN A CA 1
ATOM 908 C C . GLN A 1 123 ? 3.472 -9.445 -20.126 1.00 79.25 123 GLN A C 1
ATOM 910 O O . GLN A 1 123 ? 4.600 -9.830 -20.429 1.00 79.25 123 GLN A O 1
ATOM 915 N N . GLN A 1 124 ? 2.385 -10.184 -20.361 1.00 79.75 124 GLN A N 1
ATOM 916 C CA . GLN A 1 124 ? 2.409 -11.474 -21.061 1.00 79.75 124 GLN A CA 1
ATOM 917 C C . GLN A 1 124 ? 2.390 -11.311 -22.583 1.00 79.75 124 GLN A C 1
ATOM 919 O O . GLN A 1 124 ? 2.887 -12.179 -23.306 1.00 79.75 124 GLN A O 1
ATOM 924 N N . GLU A 1 125 ? 1.835 -10.204 -23.075 1.00 81.06 125 GLU A N 1
ATOM 925 C CA . GLU A 1 125 ? 1.845 -9.832 -24.484 1.00 81.06 125 GLU A CA 1
ATOM 926 C C . GLU A 1 125 ? 3.279 -9.518 -24.931 1.00 81.06 125 GLU A C 1
ATOM 928 O O . GLU A 1 125 ? 3.785 -8.399 -24.861 1.00 81.06 125 GLU A O 1
ATOM 933 N N . LYS A 1 126 ? 3.971 -10.560 -25.399 1.00 65.94 126 LYS A N 1
ATOM 934 C CA . LYS A 1 126 ? 5.304 -10.441 -25.981 1.00 65.94 126 LYS A CA 1
ATOM 935 C C . LYS A 1 126 ? 5.223 -9.575 -27.236 1.00 65.94 126 LYS A C 1
ATOM 937 O O . LYS A 1 126 ? 4.661 -9.993 -28.248 1.00 65.94 126 LYS A O 1
ATOM 942 N N . LEU A 1 127 ? 5.828 -8.390 -27.183 1.00 72.06 127 LEU A N 1
ATOM 943 C CA . LEU A 1 127 ? 5.945 -7.529 -28.355 1.00 72.06 127 LEU A CA 1
ATOM 944 C C . LEU A 1 127 ? 6.710 -8.280 -29.467 1.00 72.06 127 LEU A C 1
ATOM 946 O O . LEU A 1 127 ? 7.746 -8.895 -29.182 1.00 72.06 127 LEU A O 1
ATOM 950 N N . PRO A 1 128 ? 6.212 -8.275 -30.720 1.00 70.12 128 PRO A N 1
ATOM 951 C CA . PRO A 1 128 ? 6.912 -8.862 -31.853 1.00 70.12 128 PRO A CA 1
ATOM 952 C C . PRO A 1 128 ? 8.360 -8.372 -31.924 1.00 70.12 128 PRO A C 1
ATOM 954 O O . PRO A 1 128 ? 8.640 -7.180 -31.760 1.00 70.12 128 PRO A O 1
ATOM 957 N N . ALA A 1 129 ? 9.288 -9.290 -32.195 1.00 65.94 129 ALA A N 1
ATOM 958 C CA . ALA A 1 129 ? 10.670 -8.916 -32.461 1.00 65.94 129 ALA A CA 1
ATOM 959 C C . ALA A 1 129 ? 10.701 -7.950 -33.661 1.00 65.94 129 ALA A C 1
ATOM 961 O O . ALA A 1 129 ? 10.126 -8.250 -34.705 1.00 65.94 129 ALA A O 1
ATOM 962 N N . GLY A 1 130 ? 11.335 -6.786 -33.495 1.00 66.50 130 GLY A N 1
ATOM 963 C CA . GLY A 1 130 ? 11.424 -5.755 -34.535 1.00 66.50 130 GLY A CA 1
ATOM 964 C C . GLY A 1 130 ? 10.415 -4.603 -34.439 1.00 66.50 130 GLY A C 1
ATOM 965 O O . GLY A 1 130 ? 10.421 -3.755 -35.324 1.00 66.50 130 GLY A O 1
ATOM 966 N N . ILE A 1 131 ? 9.578 -4.522 -33.390 1.00 72.75 131 ILE A N 1
ATOM 967 C CA . ILE A 1 131 ? 8.788 -3.296 -33.124 1.00 72.75 131 ILE A CA 1
ATOM 968 C C . ILE A 1 131 ? 9.685 -2.135 -32.691 1.00 72.75 131 ILE A C 1
ATOM 970 O O . ILE A 1 131 ? 9.446 -0.990 -33.075 1.00 72.75 131 ILE A O 1
ATOM 974 N N . PHE A 1 132 ? 10.711 -2.417 -31.889 1.00 75.12 132 PHE A N 1
ATOM 975 C CA . PHE A 1 132 ? 11.638 -1.386 -31.449 1.00 75.12 132 PHE A CA 1
ATOM 976 C C . PHE A 1 132 ? 12.812 -1.269 -32.424 1.00 75.12 132 PHE A C 1
ATOM 978 O O . PHE A 1 132 ? 13.402 -2.298 -32.768 1.00 75.12 132 PHE A O 1
ATOM 985 N N . PRO A 1 133 ? 13.174 -0.042 -32.845 1.00 76.62 133 PRO A N 1
ATOM 986 C CA . PRO A 1 133 ? 14.400 0.185 -33.596 1.00 76.62 133 PRO A CA 1
ATOM 987 C C . PRO A 1 133 ? 15.599 -0.328 -32.796 1.00 76.62 133 PRO A C 1
ATOM 989 O O . PRO A 1 133 ? 15.612 -0.237 -31.559 1.00 76.62 133 PRO A O 1
ATOM 992 N N . ALA A 1 134 ? 16.609 -0.862 -33.489 1.00 75.69 134 ALA A N 1
ATOM 993 C CA . ALA A 1 134 ? 17.843 -1.257 -32.825 1.00 75.69 134 ALA A CA 1
ATOM 994 C C . ALA A 1 134 ? 18.441 -0.020 -32.136 1.00 75.69 134 ALA A C 1
ATOM 996 O O . ALA A 1 134 ? 18.319 1.068 -32.690 1.00 75.69 134 ALA A O 1
ATOM 997 N N . PRO A 1 135 ? 19.101 -0.132 -30.968 1.00 72.38 135 PRO A N 1
ATOM 998 C CA . PRO A 1 135 ? 19.641 1.028 -30.248 1.00 72.38 135 PRO A CA 1
ATOM 999 C C . PRO A 1 135 ? 20.484 1.990 -31.107 1.00 72.38 135 PRO A C 1
ATOM 1001 O O . PRO A 1 135 ? 20.492 3.188 -30.852 1.00 72.38 135 PRO A O 1
ATOM 1004 N N . ALA A 1 136 ? 21.146 1.483 -32.153 1.00 75.00 136 ALA A N 1
ATOM 1005 C CA . ALA A 1 136 ? 21.916 2.271 -33.120 1.00 75.00 136 ALA A CA 1
ATOM 1006 C C . ALA A 1 136 ? 21.063 3.181 -34.031 1.00 75.00 136 ALA A C 1
ATOM 1008 O O . ALA A 1 136 ? 21.565 4.184 -34.530 1.00 75.00 136 ALA A O 1
ATOM 1009 N N . ASP A 1 137 ? 19.787 2.853 -34.228 1.00 80.62 137 ASP A N 1
ATOM 1010 C CA . ASP A 1 137 ? 18.826 3.618 -35.030 1.00 80.62 137 ASP A CA 1
ATOM 1011 C C . ASP A 1 137 ? 18.114 4.702 -34.203 1.00 80.62 137 ASP A C 1
ATOM 1013 O O . ASP A 1 137 ? 17.330 5.497 -34.729 1.00 80.62 137 ASP A O 1
ATOM 1017 N N . TRP A 1 138 ? 18.361 4.748 -32.890 1.00 81.31 138 TRP A N 1
ATOM 1018 C CA . TRP A 1 138 ? 17.829 5.800 -32.042 1.00 81.31 138 TRP A CA 1
ATOM 1019 C C . TRP A 1 138 ? 18.637 7.068 -32.305 1.00 81.31 138 TRP A C 1
ATOM 1021 O O . TRP A 1 138 ? 19.807 7.159 -31.939 1.00 81.31 138 TRP A O 1
ATOM 1031 N N . ASN A 1 139 ? 18.009 8.079 -32.906 1.00 72.19 139 ASN A N 1
ATOM 1032 C CA . ASN A 1 139 ? 18.620 9.398 -33.063 1.00 72.19 139 ASN A CA 1
ATOM 1033 C C . ASN A 1 139 ? 18.581 10.161 -31.727 1.00 72.19 139 ASN A C 1
ATOM 1035 O O . ASN A 1 139 ? 17.907 11.182 -31.583 1.00 72.19 139 ASN A O 1
ATOM 1039 N N . LEU A 1 140 ? 19.247 9.604 -30.716 1.00 73.00 140 LEU A N 1
ATOM 1040 C CA . LEU A 1 140 ? 19.473 10.268 -29.445 1.00 73.00 140 LEU A CA 1
ATOM 1041 C C . LEU A 1 140 ? 20.671 11.202 -29.633 1.00 73.00 140 LEU A C 1
ATOM 1043 O O . LEU A 1 140 ? 21.745 10.728 -30.015 1.00 73.00 140 LEU A O 1
ATOM 1047 N N . PRO A 1 141 ? 20.535 12.515 -29.377 1.00 70.00 141 PRO A N 1
ATOM 1048 C CA . PRO A 1 141 ? 21.694 13.395 -29.347 1.00 70.00 141 PRO A CA 1
ATOM 1049 C C . PRO A 1 141 ? 22.735 12.787 -28.397 1.00 70.00 141 PRO A C 1
ATOM 1051 O O . PRO A 1 141 ? 22.409 12.401 -27.273 1.00 70.00 141 PRO A O 1
ATOM 1054 N N . GLY A 1 142 ? 23.981 12.663 -28.871 1.00 54.75 142 GLY A N 1
ATOM 1055 C CA . GLY A 1 142 ? 25.070 11.880 -28.258 1.00 54.75 142 GLY A CA 1
ATOM 1056 C C . GLY A 1 142 ? 25.519 12.307 -26.852 1.00 54.75 142 GLY A C 1
ATOM 1057 O O . GLY A 1 142 ? 26.580 11.899 -26.391 1.00 54.75 142 GLY A O 1
ATOM 1058 N N . SER A 1 143 ? 24.735 13.129 -26.162 1.00 50.31 143 SER A N 1
ATOM 1059 C CA . SER A 1 143 ? 24.954 13.588 -24.797 1.00 50.31 143 SER A CA 1
ATOM 1060 C C . SER A 1 143 ? 24.167 12.823 -23.726 1.00 50.31 143 SER A C 1
ATOM 1062 O O . SER A 1 143 ? 24.417 13.080 -22.551 1.00 50.31 143 SER A O 1
ATOM 1064 N N . GLU A 1 144 ? 23.257 11.898 -24.069 1.00 54.12 144 GLU A N 1
ATOM 1065 C CA . GLU A 1 144 ? 22.355 11.302 -23.057 1.00 54.12 144 GLU A CA 1
ATOM 1066 C C . GLU A 1 144 ? 22.382 9.767 -22.933 1.00 54.12 144 GLU A C 1
ATOM 1068 O O . GLU A 1 144 ? 21.946 9.250 -21.909 1.00 54.12 144 GLU A O 1
ATOM 1073 N N . ALA A 1 145 ? 22.962 9.022 -23.882 1.00 50.66 145 ALA A N 1
ATOM 1074 C CA . ALA A 1 145 ? 22.978 7.548 -23.820 1.00 50.66 145 ALA A CA 1
ATOM 1075 C C . ALA A 1 145 ? 24.258 6.933 -23.211 1.00 50.66 145 ALA A C 1
ATOM 1077 O O . ALA A 1 145 ? 24.297 5.739 -22.935 1.00 50.66 145 ALA A O 1
ATOM 1078 N N . SER A 1 146 ? 25.304 7.730 -22.963 1.00 46.69 146 SER A N 1
ATOM 1079 C CA . SER A 1 146 ? 26.574 7.251 -22.394 1.00 46.69 146 SER A CA 1
ATOM 1080 C C . SER A 1 146 ? 27.094 8.191 -21.309 1.00 46.69 146 SER A C 1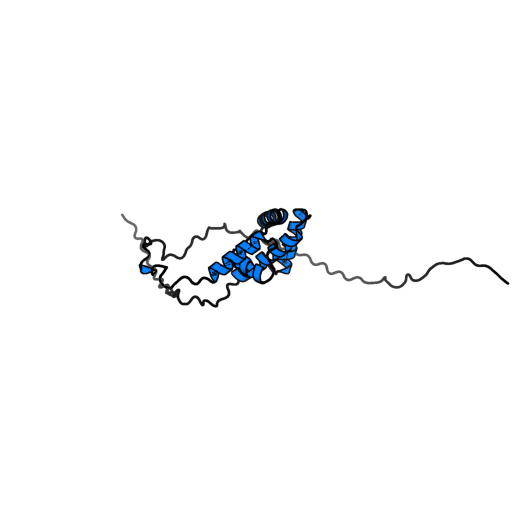
ATOM 1082 O O . SER A 1 146 ? 28.211 8.709 -21.345 1.00 46.69 146 SER A O 1
ATOM 1084 N N . ARG A 1 147 ? 26.252 8.428 -20.310 1.00 40.06 147 ARG A N 1
ATOM 1085 C CA . ARG A 1 147 ? 26.680 8.889 -18.994 1.00 40.06 147 ARG A CA 1
ATOM 1086 C C . ARG A 1 147 ? 25.722 8.256 -18.011 1.00 40.06 147 ARG A C 1
ATOM 1088 O O . ARG A 1 147 ? 24.538 8.578 -18.034 1.00 40.06 147 ARG A O 1
ATOM 1095 N N . GLY A 1 148 ? 26.228 7.349 -17.177 1.00 44.06 148 GLY A N 1
ATOM 1096 C CA . GLY A 1 148 ? 25.496 6.894 -16.004 1.00 44.06 148 GLY A CA 1
ATOM 1097 C C . GLY A 1 148 ? 24.836 8.102 -15.352 1.00 44.06 148 GLY A C 1
ATOM 1098 O O . GLY A 1 148 ? 25.485 9.136 -15.174 1.00 44.06 148 GLY A O 1
ATOM 1099 N N . SER A 1 149 ? 23.532 7.999 -15.110 1.00 35.38 149 SER A N 1
ATOM 1100 C CA . SER A 1 149 ? 22.754 9.042 -14.461 1.00 35.38 149 SER A CA 1
ATOM 1101 C C . SER A 1 149 ? 23.278 9.229 -13.038 1.00 35.38 149 SER A C 1
ATOM 1103 O O . SER A 1 149 ? 22.726 8.737 -12.064 1.00 35.38 149 SER A O 1
ATOM 1105 N N . THR A 1 150 ? 24.346 10.006 -12.902 1.00 38.69 150 THR A N 1
ATOM 1106 C CA . THR A 1 150 ? 24.640 10.810 -11.726 1.00 38.69 150 THR A CA 1
ATOM 1107 C C . THR A 1 150 ? 23.742 12.045 -11.757 1.00 38.69 150 THR A C 1
ATOM 1109 O O . THR A 1 150 ? 24.190 13.177 -11.632 1.00 38.69 150 THR A O 1
ATOM 1112 N N . ARG A 1 151 ? 22.424 11.838 -11.850 1.00 36.34 151 ARG A N 1
ATOM 1113 C CA . ARG A 1 151 ? 21.519 12.624 -11.014 1.00 36.34 151 ARG A CA 1
ATOM 1114 C C . ARG A 1 151 ? 21.355 11.854 -9.714 1.00 36.34 151 ARG A C 1
ATOM 1116 O O . ARG A 1 151 ? 20.286 11.353 -9.391 1.00 36.34 151 ARG A O 1
ATOM 1123 N N . ILE A 1 152 ? 22.443 11.823 -8.941 1.00 38.69 152 ILE A N 1
ATOM 1124 C CA . ILE A 1 152 ? 22.286 11.943 -7.500 1.00 38.69 152 ILE A CA 1
ATOM 1125 C C . ILE A 1 152 ? 21.615 13.306 -7.350 1.00 38.69 152 ILE A C 1
ATOM 1127 O O . ILE A 1 152 ? 22.263 14.349 -7.424 1.00 38.69 152 ILE A O 1
ATOM 1131 N N . LEU A 1 153 ? 20.285 13.305 -7.232 1.00 35.97 153 LEU A N 1
ATOM 1132 C CA . LEU A 1 153 ? 19.656 14.311 -6.402 1.00 35.97 153 LEU A CA 1
ATOM 1133 C C . LEU A 1 153 ? 20.437 14.217 -5.103 1.00 35.97 153 LEU A C 1
ATOM 1135 O O . LEU A 1 153 ? 20.390 13.187 -4.431 1.00 35.97 153 LEU A O 1
ATOM 1139 N N . SER A 1 154 ? 21.248 15.238 -4.839 1.00 40.59 154 SER A N 1
ATOM 1140 C CA . SER A 1 154 ? 21.816 15.492 -3.530 1.00 40.59 154 SER A CA 1
ATOM 1141 C C . SER A 1 154 ? 20.636 15.617 -2.576 1.00 40.59 154 SER A C 1
ATOM 1143 O O . SER A 1 154 ? 20.178 16.716 -2.274 1.00 40.59 154 SER A O 1
ATOM 1145 N N . LEU A 1 155 ? 20.102 14.476 -2.139 1.00 38.84 155 LEU A N 1
ATOM 1146 C CA . LEU A 1 155 ? 19.354 14.384 -0.914 1.00 38.84 155 LEU A CA 1
ATOM 1147 C C . LEU A 1 155 ? 20.405 14.725 0.120 1.00 38.84 155 LEU A C 1
ATOM 1149 O O . LEU A 1 155 ? 21.361 13.973 0.321 1.00 38.84 155 LEU A O 1
ATOM 1153 N N . ALA A 1 156 ? 20.301 15.954 0.611 1.00 37.41 156 ALA A N 1
ATOM 1154 C CA . ALA A 1 156 ? 21.176 16.515 1.605 1.00 37.41 156 ALA A CA 1
ATOM 1155 C C . ALA A 1 156 ? 21.487 15.431 2.632 1.00 37.41 156 ALA A C 1
ATOM 1157 O O . ALA A 1 156 ? 20.597 14.959 3.337 1.00 37.41 156 ALA A O 1
ATOM 1158 N N . ARG A 1 157 ? 22.747 14.986 2.596 1.00 36.81 157 ARG A N 1
ATOM 1159 C CA . ARG A 1 157 ? 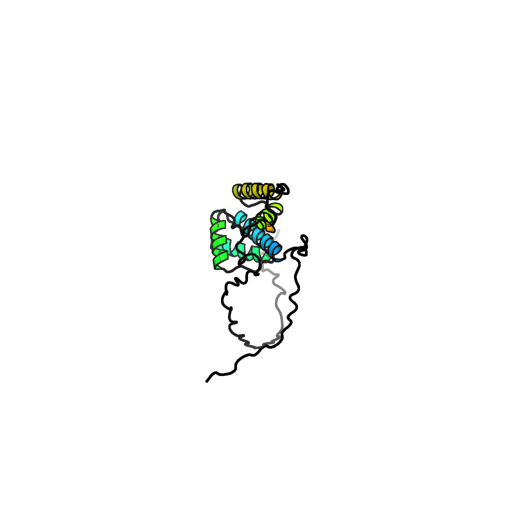23.578 14.664 3.745 1.00 36.81 157 ARG A CA 1
ATOM 1160 C C . ARG A 1 157 ? 22.750 14.747 5.025 1.00 36.81 157 ARG A C 1
ATOM 1162 O O . ARG A 1 157 ? 22.633 15.819 5.612 1.00 36.81 157 ARG A O 1
ATOM 1169 N N . TRP A 1 158 ? 22.144 13.629 5.413 1.00 38.81 158 TRP A N 1
ATOM 1170 C CA . TRP A 1 158 ? 21.664 13.457 6.774 1.00 38.81 158 TRP A CA 1
ATOM 1171 C C . TRP A 1 158 ? 22.920 13.462 7.637 1.00 38.81 158 TRP A C 1
ATOM 1173 O O . TRP A 1 158 ? 23.592 12.447 7.813 1.00 38.81 158 TRP A O 1
ATOM 1183 N N . GLU A 1 159 ? 23.321 14.665 8.043 1.00 36.22 159 GLU A N 1
ATOM 1184 C CA . GLU A 1 159 ? 24.346 14.865 9.043 1.00 36.22 159 GLU A CA 1
ATOM 1185 C C . GLU A 1 159 ? 23.877 14.140 10.295 1.00 36.22 159 GLU A C 1
ATOM 1187 O O . GLU A 1 159 ? 22.848 14.462 10.890 1.00 36.22 159 GLU A O 1
ATOM 1192 N N . GLY A 1 160 ? 24.637 13.102 10.636 1.00 41.28 160 GLY A N 1
ATOM 1193 C CA . GLY A 1 160 ? 24.528 12.397 11.892 1.00 41.28 160 GLY A CA 1
ATOM 1194 C C . GLY A 1 160 ? 24.648 13.395 13.034 1.00 41.28 160 GLY A C 1
ATOM 1195 O O . GLY A 1 160 ? 25.743 13.837 13.382 1.00 41.28 160 GLY A O 1
ATOM 1196 N N . GLY A 1 161 ? 23.504 13.723 13.623 1.00 40.22 161 GLY A N 1
ATOM 1197 C CA . GLY A 1 161 ? 23.417 14.321 14.940 1.00 40.22 161 GLY A CA 1
ATOM 1198 C C . GLY A 1 161 ? 23.892 13.308 15.971 1.00 40.22 161 GLY A C 1
ATOM 1199 O O . GLY A 1 161 ? 23.119 12.485 16.442 1.00 40.22 161 GLY A O 1
ATOM 1200 N N . THR A 1 162 ? 25.192 13.366 16.252 1.00 46.84 162 THR A N 1
ATOM 1201 C CA . THR A 1 162 ? 25.818 13.180 17.568 1.00 46.84 162 THR A CA 1
ATOM 1202 C C . THR A 1 162 ? 25.225 12.104 18.478 1.00 46.84 162 THR A C 1
ATOM 1204 O O . THR A 1 162 ? 24.216 12.294 19.155 1.00 46.84 162 THR A O 1
ATOM 1207 N N . VAL A 1 163 ? 25.992 11.019 18.579 1.00 47.28 163 VAL A N 1
ATOM 1208 C CA . VAL A 1 163 ? 26.059 10.089 19.708 1.00 47.28 163 VAL A CA 1
ATOM 1209 C C . VAL A 1 163 ? 25.950 10.851 21.033 1.00 47.28 163 VAL A C 1
ATOM 1211 O O . VAL A 1 163 ? 26.870 11.569 21.419 1.00 47.28 163 VAL A O 1
ATOM 1214 N N . LEU A 1 164 ? 24.851 10.649 21.756 1.00 41.78 164 LEU A N 1
ATOM 1215 C CA . LEU A 1 164 ? 24.786 10.913 23.188 1.00 41.78 164 LEU A CA 1
ATOM 1216 C C . LEU A 1 164 ? 24.842 9.565 23.898 1.00 41.78 164 LEU A C 1
ATOM 1218 O O . LEU A 1 164 ? 23.837 8.922 24.190 1.00 41.78 164 LEU A O 1
ATOM 1222 N N . ALA A 1 165 ? 26.077 9.128 24.129 1.00 48.50 165 ALA A N 1
ATOM 1223 C CA . ALA A 1 165 ? 26.374 8.171 25.170 1.00 48.50 165 ALA A CA 1
ATOM 1224 C C . ALA A 1 165 ? 26.052 8.837 26.515 1.00 48.50 165 ALA A C 1
ATOM 1226 O O . ALA A 1 165 ? 26.721 9.790 26.911 1.00 48.50 165 ALA A O 1
ATOM 1227 N N . VAL A 1 166 ? 25.049 8.325 27.224 1.00 41.75 166 VAL A N 1
ATOM 1228 C CA . VAL A 1 166 ? 24.947 8.494 28.676 1.00 41.75 166 VAL A CA 1
ATOM 1229 C C . VAL A 1 166 ? 24.824 7.104 29.279 1.00 41.75 166 VAL A C 1
ATOM 1231 O O . VAL A 1 166 ? 23.818 6.415 29.139 1.00 41.75 166 VAL A O 1
ATOM 1234 N N . ALA A 1 167 ? 25.921 6.690 29.898 1.00 48.69 167 ALA A N 1
ATOM 1235 C CA . ALA A 1 167 ? 26.025 5.516 30.740 1.00 48.69 167 ALA A CA 1
ATOM 1236 C C . ALA A 1 167 ? 25.276 5.728 32.064 1.00 48.69 167 ALA A C 1
ATOM 1238 O O . ALA A 1 167 ? 25.325 6.828 32.607 1.00 48.69 167 ALA A O 1
ATOM 1239 N N . ALA A 1 168 ? 24.694 4.665 32.627 1.00 47.53 168 ALA A N 1
ATOM 1240 C CA . ALA A 1 168 ? 24.799 4.356 34.059 1.00 47.53 168 ALA A CA 1
ATOM 1241 C C . ALA A 1 168 ? 24.182 2.984 34.377 1.00 47.53 168 ALA A C 1
ATOM 1243 O O . ALA A 1 168 ? 22.999 2.731 34.171 1.00 47.53 168 ALA A O 1
ATOM 1244 N N . VAL A 1 169 ? 25.034 2.113 34.908 1.00 46.06 169 VAL A N 1
ATOM 1245 C CA . VAL A 1 169 ? 24.743 0.819 35.530 1.00 46.06 169 VAL A CA 1
ATOM 1246 C C . VAL A 1 169 ? 23.925 1.017 36.807 1.00 46.06 169 VAL A C 1
ATOM 1248 O O . VAL A 1 169 ? 24.340 1.803 37.652 1.00 46.06 169 VAL A O 1
ATOM 1251 N N . VAL A 1 170 ? 22.868 0.222 37.017 1.00 48.28 170 VAL A N 1
ATOM 1252 C CA . VAL A 1 170 ? 22.447 -0.183 38.371 1.00 48.28 170 VAL A CA 1
ATOM 1253 C C . VAL A 1 170 ? 21.998 -1.646 38.357 1.00 48.28 170 VAL A C 1
ATOM 1255 O O . VAL A 1 170 ? 20.863 -1.982 38.033 1.00 48.28 170 VAL A O 1
ATOM 1258 N N . THR A 1 171 ? 22.914 -2.531 38.737 1.00 48.97 171 THR A N 1
ATOM 1259 C CA . THR A 1 171 ? 22.604 -3.829 39.344 1.00 48.97 171 THR A CA 1
ATOM 1260 C C . THR A 1 171 ? 22.085 -3.613 40.765 1.00 48.97 171 THR A C 1
ATOM 1262 O O . THR A 1 171 ? 22.796 -3.029 41.581 1.00 48.97 171 THR A O 1
ATOM 1265 N N . ALA A 1 172 ? 20.908 -4.149 41.092 1.00 44.47 172 ALA A N 1
ATOM 1266 C CA . ALA A 1 172 ? 20.507 -4.416 42.472 1.00 44.47 172 ALA A CA 1
ATOM 1267 C C . ALA A 1 172 ? 19.612 -5.666 42.541 1.00 44.47 172 ALA A C 1
ATOM 1269 O O . ALA A 1 172 ? 18.489 -5.690 42.046 1.00 44.47 172 ALA A O 1
ATOM 1270 N N . VAL A 1 173 ? 20.160 -6.711 43.158 1.00 51.00 173 VAL A N 1
ATOM 1271 C CA . VAL A 1 173 ? 19.499 -7.952 43.576 1.00 51.00 173 VAL A CA 1
ATOM 1272 C C . VAL A 1 173 ? 18.958 -7.750 44.993 1.00 51.00 173 VAL A C 1
ATOM 1274 O O . VAL A 1 173 ? 19.778 -7.516 45.871 1.00 51.00 173 VAL A O 1
ATOM 1277 N N . VAL A 1 174 ? 17.645 -7.910 45.226 1.00 42.66 174 VAL A N 1
ATOM 1278 C CA . VAL A 1 174 ? 17.002 -8.291 46.517 1.00 42.66 174 VAL A CA 1
ATOM 1279 C C . VAL A 1 174 ? 15.607 -8.874 46.179 1.00 42.66 174 VAL A C 1
ATOM 1281 O O . VAL A 1 174 ? 14.760 -8.156 45.669 1.00 42.66 174 VAL A O 1
ATOM 1284 N N . VAL A 1 175 ? 15.414 -10.198 46.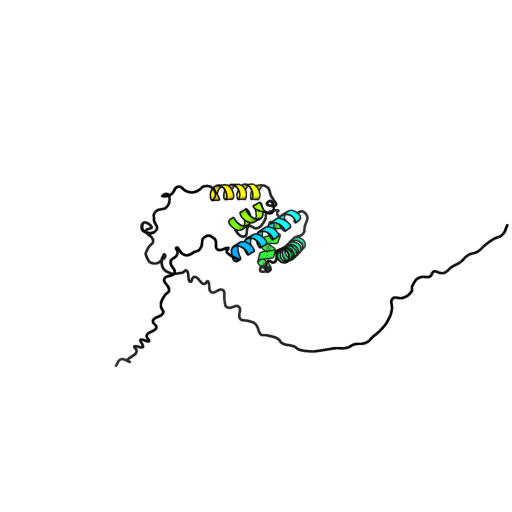106 1.00 40.28 175 VAL A N 1
ATOM 1285 C CA . VAL A 1 175 ? 14.966 -11.150 47.156 1.00 40.28 175 VAL A CA 1
ATOM 1286 C C . VAL A 1 175 ? 13.483 -11.030 47.582 1.00 40.28 175 VAL A C 1
ATOM 1288 O O . VAL A 1 175 ? 13.079 -10.076 48.231 1.00 40.28 175 VAL A O 1
ATOM 1291 N N . ALA A 1 176 ? 12.769 -12.137 47.319 1.00 40.53 176 ALA A N 1
ATOM 1292 C CA . ALA A 1 176 ? 11.712 -12.777 48.118 1.00 40.53 176 ALA A CA 1
ATOM 1293 C C . ALA A 1 176 ? 10.235 -12.318 48.062 1.00 40.53 176 ALA A C 1
ATOM 1295 O O . ALA A 1 176 ? 9.849 -11.279 48.575 1.00 40.53 176 ALA A O 1
ATOM 1296 N N . VAL A 1 177 ? 9.418 -13.313 47.667 1.00 43.59 177 VAL A N 1
ATOM 1297 C CA . VAL A 1 177 ? 8.201 -13.790 48.360 1.00 43.59 177 VAL A CA 1
ATOM 1298 C C . VAL A 1 177 ? 6.935 -12.947 48.189 1.00 43.59 177 VAL A C 1
ATOM 1300 O O . VAL A 1 177 ? 6.769 -11.928 48.840 1.00 43.59 177 VAL A O 1
ATOM 1303 N N . LEU A 1 178 ? 5.984 -13.468 47.395 1.00 38.16 178 LEU A N 1
ATOM 1304 C CA . LEU A 1 178 ? 4.587 -13.731 47.800 1.00 38.16 178 LEU A CA 1
ATOM 1305 C C . LEU A 1 178 ? 3.732 -14.163 46.597 1.00 38.16 178 LEU A C 1
ATOM 1307 O O . LEU A 1 178 ? 3.236 -13.330 45.850 1.00 38.16 178 LEU A O 1
ATOM 1311 N N . ALA A 1 179 ? 3.494 -15.468 46.458 1.00 38.53 179 ALA A N 1
ATOM 1312 C CA . ALA A 1 179 ? 2.255 -15.981 45.865 1.00 38.53 179 ALA A CA 1
ATOM 1313 C C . ALA A 1 179 ? 2.019 -17.442 46.284 1.00 38.53 179 ALA A C 1
ATOM 1315 O O . ALA A 1 179 ? 1.858 -18.340 45.464 1.00 38.53 179 ALA A O 1
ATOM 1316 N N . VAL A 1 180 ? 1.999 -17.690 47.595 1.00 42.03 180 VAL A N 1
ATOM 1317 C CA . VAL A 1 180 ? 1.311 -18.854 48.161 1.00 42.03 180 VAL A CA 1
ATOM 1318 C C . VAL A 1 180 ? 0.235 -18.335 49.105 1.00 42.03 180 VAL A C 1
ATOM 1320 O O . VAL A 1 180 ? 0.522 -17.577 50.024 1.00 42.03 180 VAL A O 1
ATOM 1323 N N . ARG A 1 181 ? -0.984 -18.834 48.867 1.00 39.03 181 ARG A N 1
ATOM 1324 C CA . ARG A 1 181 ? -2.216 -18.733 49.665 1.00 39.03 181 ARG A CA 1
ATOM 1325 C C . ARG A 1 181 ? -2.951 -17.394 49.673 1.00 39.03 181 ARG A C 1
ATOM 1327 O O . ARG A 1 181 ? -2.813 -16.621 50.608 1.00 39.03 181 ARG A O 1
ATOM 1334 N N . ILE A 1 182 ? -3.977 -17.323 48.824 1.00 42.97 182 ILE A N 1
ATOM 1335 C CA . ILE A 1 182 ? -5.344 -17.126 49.335 1.00 42.97 182 ILE A CA 1
ATOM 1336 C C . ILE A 1 182 ? -6.256 -18.193 48.717 1.00 42.97 182 ILE A C 1
ATOM 1338 O O . ILE A 1 182 ? -7.010 -17.972 47.781 1.00 42.97 182 ILE A O 1
ATOM 1342 N N . SER A 1 183 ? -6.171 -19.400 49.270 1.00 44.88 183 SER 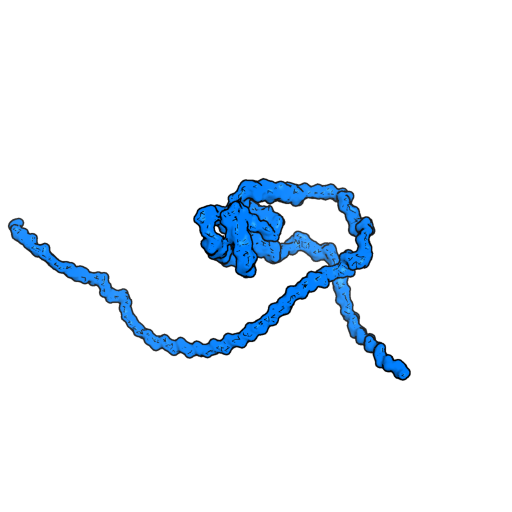A N 1
ATOM 1343 C CA . SER A 1 183 ? -7.370 -20.201 49.492 1.00 44.88 183 SER A CA 1
ATOM 1344 C C . SER A 1 183 ? -7.672 -20.095 50.978 1.00 44.88 183 SER A C 1
ATOM 1346 O O . SER A 1 183 ? -6.888 -20.615 51.772 1.00 44.88 183 SER A O 1
ATOM 1348 N N . ARG A 1 184 ? -8.777 -19.422 51.328 1.00 38.97 184 ARG A N 1
ATOM 1349 C CA . ARG A 1 184 ? -9.797 -19.838 52.318 1.00 38.97 184 ARG A CA 1
ATOM 1350 C C . ARG A 1 184 ? -10.658 -18.645 52.772 1.00 38.97 184 ARG A C 1
ATOM 1352 O O . ARG A 1 184 ? -10.177 -17.742 53.440 1.00 38.97 184 ARG A O 1
ATOM 1359 N N . ARG A 1 185 ? -11.941 -18.721 52.386 1.00 55.06 185 ARG A N 1
ATOM 1360 C CA . ARG A 1 185 ? -13.177 -18.466 53.165 1.00 55.06 185 ARG A CA 1
ATOM 1361 C C . ARG A 1 185 ? -13.026 -17.968 54.615 1.00 55.06 185 ARG A C 1
ATOM 1363 O O . ARG A 1 185 ? -12.220 -18.515 55.364 1.00 55.06 185 ARG A O 1
ATOM 1370 N N . PRO A 1 186 ? -14.036 -17.213 55.073 1.00 47.75 186 PRO A N 1
ATOM 1371 C CA . PRO A 1 186 ? -14.874 -17.656 56.205 1.00 47.75 186 PRO A CA 1
ATOM 1372 C C . PRO A 1 186 ? -16.367 -17.689 55.789 1.00 47.75 186 PRO A C 1
ATOM 1374 O O . PRO A 1 186 ? -16.781 -16.881 54.968 1.00 47.75 186 PRO A O 1
ATOM 1377 N N . ALA A 1 187 ? -17.175 -18.719 56.096 1.00 49.25 187 ALA A N 1
ATOM 1378 C CA . ALA A 1 187 ? -17.708 -19.145 57.411 1.00 49.25 187 ALA A CA 1
ATOM 1379 C C . ALA A 1 187 ? -18.696 -18.088 57.970 1.00 49.25 187 ALA A C 1
ATOM 1381 O O . ALA A 1 187 ? -18.364 -16.915 57.950 1.00 49.25 187 ALA A O 1
ATOM 1382 N N . ALA A 1 188 ? -19.904 -18.366 58.470 1.00 45.72 188 ALA A N 1
ATOM 1383 C CA . ALA A 1 188 ? -20.524 -19.570 59.017 1.00 45.72 188 ALA A CA 1
ATOM 1384 C C . ALA A 1 188 ? -22.053 -19.349 59.181 1.00 45.72 188 ALA A C 1
ATOM 1386 O O . ALA A 1 188 ? -22.519 -18.216 59.094 1.00 45.72 188 ALA A O 1
ATOM 1387 N N . GLY A 1 189 ? -22.793 -20.415 59.509 1.00 46.06 189 GLY A N 1
ATOM 1388 C CA . GLY A 1 189 ? -24.118 -20.344 60.151 1.00 46.06 189 GLY A CA 1
ATOM 1389 C C . GLY A 1 189 ? -25.019 -21.527 59.756 1.00 46.06 189 GLY A C 1
ATOM 1390 O O . GLY A 1 189 ? -25.680 -21.445 58.734 1.00 46.06 189 GLY A O 1
ATOM 1391 N N . SER A 1 190 ? -24.877 -22.745 60.296 1.00 50.12 190 SER A N 1
ATOM 1392 C CA . SER A 1 190 ? -25.286 -23.266 61.622 1.00 50.12 190 SER A CA 1
ATOM 1393 C C . SER A 1 190 ? -26.804 -23.433 61.836 1.00 50.12 190 SER A C 1
ATOM 1395 O O . SER A 1 190 ? -27.521 -22.441 61.912 1.00 50.12 190 SER A O 1
ATOM 1397 N N . GLY A 1 191 ? -27.228 -24.686 62.070 1.00 44.56 191 GLY A N 1
ATOM 1398 C CA . GLY A 1 191 ? -28.513 -25.098 62.672 1.00 44.56 191 GLY A CA 1
ATOM 1399 C C . GLY A 1 191 ? -29.332 -26.022 61.757 1.00 44.56 191 GLY A C 1
ATOM 1400 O O . GLY A 1 191 ? -29.412 -25.758 60.568 1.00 44.56 191 GLY A O 1
ATOM 1401 N N . SER A 1 192 ? -29.975 -27.112 62.178 1.00 49.34 192 SER A N 1
ATOM 1402 C CA . SER A 1 192 ? -30.149 -27.769 63.479 1.00 49.34 192 SER A CA 1
ATOM 1403 C C . SER A 1 192 ? -30.819 -29.139 63.245 1.00 49.34 192 SER A C 1
ATOM 1405 O O . SER A 1 192 ? -31.515 -29.318 62.252 1.00 49.34 192 SER A O 1
ATOM 1407 N N . TYR A 1 193 ? -30.602 -30.060 64.187 1.00 44.91 193 TYR A N 1
ATOM 1408 C CA . TYR A 1 193 ? -31.454 -31.175 64.638 1.00 44.91 193 TYR A CA 1
ATOM 1409 C C . TYR A 1 193 ? -32.800 -31.452 63.933 1.00 44.91 193 TYR A C 1
ATOM 1411 O O . TYR A 1 193 ? -33.721 -30.639 64.015 1.00 44.91 193 TYR A O 1
ATOM 1419 N N . SER A 1 194 ? -32.981 -32.686 63.447 1.00 54.72 194 SER A N 1
ATOM 1420 C CA . SER A 1 194 ? -33.896 -33.718 63.995 1.00 54.72 194 SER A CA 1
ATOM 1421 C C . SER A 1 194 ? -33.675 -35.049 63.281 1.00 54.72 194 SER A C 1
ATOM 1423 O O . SER A 1 194 ? -33.397 -35.009 62.063 1.00 54.72 194 SER A O 1
#

Secondary structure (DSSP, 8-state):
-PPP---------------GGGS-TT---HHHHHHHHHHHHHHHHHHH-TT--HHHHHHHHHHHHHHTTPPPPPHHHHHHHHHHHHTT----S-HHHHHHHHHHS--SSHHHHHHHHHHHHHHHS-PPTTSSPPGGG----TTSSSS--------------------------------S--------------